Protein AF-A0A8J4K733-F1 (afdb_monomer_lite)

Secondary structure (DSSP, 8-state):
-EEEEE--GGGGGGSEEEEEEEEESSGGG--EEEEEEE--TT-SEEEEEES--S--SEEEEEEEEEGGG-SS----EEEEE---GGGHHHHHHHHHHHHHHHHHHHHHHHHHHHHH-GGGHHHHHHHHHHHHHHHHHHHHHH-SSHHHHHHHHHHHIIIIIHHHHHHHHS--TTS--HHHHHHHHHHHHT-TTS---HHHHHHHHHHHHHHHHHHH----PPP-GGGGS------------------S-HHHHHHHHHHHHHHHHHHHHHHHHHHHHTT-TTHHHHHHHHHHHHHHHHHHHH-S-HHHHHHHHHHHHHHHHH----S-----

InterPro domains:
  IPR004939 APC10/DOC domain [PS51284] (1-107)
  IPR004939 APC10/DOC domain [SM01337] (1-114)
  IPR008979 Galactose-binding-like domain superfamily [SSF49785] (4-84)
  IPR045093 Cullin [PTHR22771] (1-332)

Structure (mmCIF, N/CA/C/O backbone):
data_AF-A0A8J4K733-F1
#
_entry.id   AF-A0A8J4K733-F1
#
loop_
_atom_site.group_PDB
_atom_site.id
_atom_site.type_symbol
_atom_site.label_atom_id
_atom_site.label_alt_id
_atom_site.label_comp_id
_atom_site.label_asym_id
_atom_site.label_entity_id
_atom_site.label_seq_id
_atom_site.pdbx_PDB_ins_code
_atom_site.Cartn_x
_atom_site.Cartn_y
_atom_site.Cartn_z
_atom_site.occupancy
_atom_site.B_iso_or_equiv
_atom_site.auth_seq_id
_atom_site.auth_comp_id
_atom_site.auth_asym_id
_atom_site.auth_atom_id
_atom_site.pdbx_PDB_model_num
ATOM 1 N N . ARG A 1 1 ? 16.934 7.733 -23.534 1.00 77.31 1 ARG A N 1
ATOM 2 C CA . ARG A 1 1 ? 17.467 6.481 -22.922 1.00 77.31 1 ARG A CA 1
ATOM 3 C C . ARG A 1 1 ? 17.477 5.424 -24.002 1.00 77.31 1 ARG A C 1
ATOM 5 O O . ARG A 1 1 ? 16.548 5.417 -24.803 1.00 77.31 1 ARG A O 1
ATOM 12 N N . GLU A 1 2 ? 18.501 4.587 -24.030 1.00 90.38 2 GLU A N 1
ATOM 13 C CA . GLU A 1 2 ? 18.828 3.787 -25.210 1.00 90.38 2 GLU A CA 1
ATOM 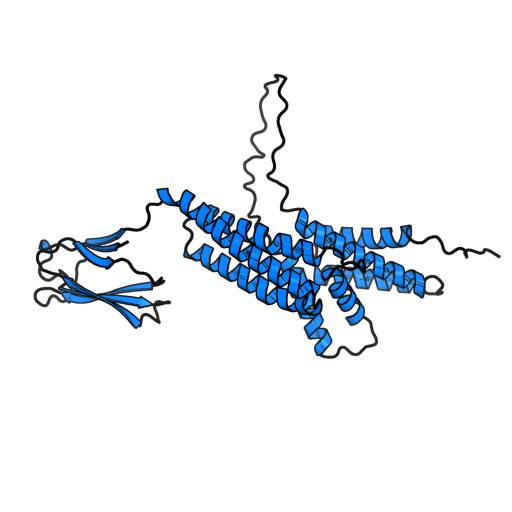14 C C . GLU A 1 2 ? 19.202 2.356 -24.817 1.00 90.38 2 GLU A C 1
ATOM 16 O O . GLU A 1 2 ? 19.866 2.141 -23.803 1.00 90.3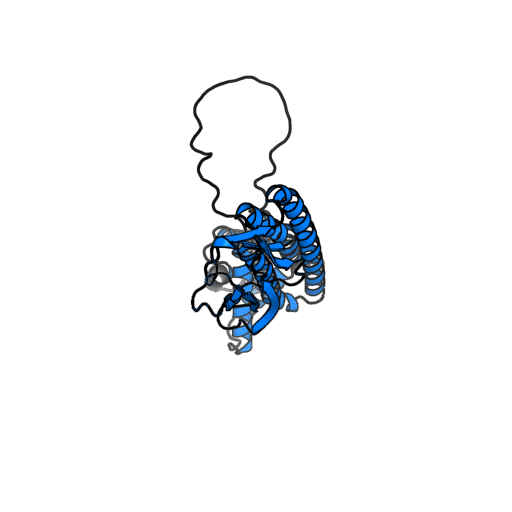8 2 GLU A O 1
ATOM 21 N N . MET A 1 3 ? 18.788 1.389 -25.627 1.00 93.75 3 MET A N 1
ATOM 22 C CA . MET A 1 3 ? 19.310 0.028 -25.629 1.00 93.75 3 MET A CA 1
ATOM 23 C C . MET A 1 3 ? 19.971 -0.212 -26.980 1.00 93.75 3 MET A C 1
ATOM 25 O O . MET A 1 3 ? 19.336 -0.005 -28.014 1.00 93.75 3 MET A O 1
ATOM 29 N N . SER A 1 4 ? 21.216 -0.673 -26.976 1.00 96.06 4 SER A N 1
ATOM 30 C CA . SER A 1 4 ? 21.989 -0.915 -28.192 1.00 96.06 4 SER A CA 1
ATOM 31 C C . SER A 1 4 ? 22.642 -2.294 -28.184 1.00 96.06 4 SER A C 1
ATOM 33 O O . SER A 1 4 ? 22.858 -2.897 -27.133 1.00 96.06 4 SER A O 1
ATOM 35 N N . MET A 1 5 ? 22.908 -2.807 -29.379 1.00 96.38 5 MET A N 1
ATOM 36 C CA . MET A 1 5 ? 23.542 -4.090 -29.640 1.00 96.38 5 MET A CA 1
ATOM 37 C C . MET A 1 5 ? 24.891 -3.849 -30.307 1.00 96.38 5 MET A C 1
ATOM 39 O O . MET A 1 5 ? 24.970 -3.145 -31.315 1.00 96.38 5 MET A O 1
ATOM 43 N N . LEU A 1 6 ? 25.937 -4.454 -29.757 1.00 96.75 6 LEU A N 1
ATOM 44 C CA . LEU A 1 6 ? 27.278 -4.414 -30.320 1.00 96.75 6 LEU A CA 1
ATOM 45 C C . LEU A 1 6 ? 27.454 -5.567 -31.303 1.00 96.75 6 LEU A C 1
ATOM 47 O O . LEU A 1 6 ? 27.172 -6.732 -30.994 1.00 96.75 6 LEU A O 1
ATOM 51 N N . VAL A 1 7 ? 27.932 -5.225 -32.488 1.00 95.81 7 VAL A N 1
ATOM 52 C CA . VAL A 1 7 ? 28.194 -6.135 -33.604 1.00 95.81 7 VAL A CA 1
ATOM 53 C C . VAL A 1 7 ? 29.564 -5.803 -34.179 1.00 95.81 7 VAL A C 1
ATOM 55 O O . VAL A 1 7 ? 30.125 -4.754 -33.876 1.00 95.81 7 VAL A O 1
ATOM 58 N N . ALA A 1 8 ? 30.143 -6.699 -34.966 1.00 94.75 8 ALA A N 1
ATOM 59 C CA . ALA A 1 8 ? 31.439 -6.443 -35.571 1.00 94.75 8 ALA A CA 1
ATOM 60 C C . ALA A 1 8 ? 31.452 -6.947 -37.011 1.00 94.75 8 ALA A C 1
ATOM 62 O O . ALA A 1 8 ? 31.013 -8.061 -37.289 1.00 94.75 8 ALA A O 1
ATOM 63 N N . SER A 1 9 ? 31.984 -6.135 -37.921 1.00 91.69 9 SER A N 1
ATOM 64 C CA . SER A 1 9 ? 32.097 -6.481 -39.341 1.00 91.69 9 SER A CA 1
ATOM 65 C C . SER A 1 9 ? 32.980 -7.714 -39.582 1.00 91.69 9 SER A C 1
ATOM 67 O O . SER A 1 9 ? 32.737 -8.481 -40.512 1.00 91.69 9 SER A O 1
ATOM 69 N N . GLU A 1 10 ? 33.954 -7.960 -38.699 1.00 93.94 10 GLU A N 1
ATOM 70 C CA . GLU A 1 10 ? 34.800 -9.164 -38.688 1.00 93.94 10 GLU A CA 1
ATOM 71 C C . GLU A 1 10 ? 34.010 -10.470 -38.503 1.00 93.94 10 GLU A C 1
ATOM 73 O O . GLU A 1 10 ? 34.496 -11.535 -38.881 1.00 93.94 10 GLU A O 1
ATOM 78 N N . ASP A 1 11 ? 32.778 -10.410 -37.986 1.00 91.56 11 ASP A N 1
ATOM 79 C CA . ASP A 1 11 ? 31.928 -11.594 -37.837 1.00 91.56 11 ASP A CA 1
ATOM 80 C C . ASP A 1 11 ? 31.306 -12.060 -39.164 1.00 91.56 11 ASP A C 1
ATOM 82 O O . ASP A 1 11 ? 30.781 -13.171 -39.228 1.00 91.56 11 ASP A O 1
ATOM 86 N N . SER A 1 12 ? 31.423 -11.290 -40.253 1.00 90.69 12 SER A N 1
ATOM 87 C CA . SER A 1 12 ? 31.007 -11.675 -41.613 1.00 90.69 12 SER A CA 1
ATOM 88 C C . SER A 1 12 ? 29.586 -12.273 -41.673 1.00 90.69 12 SER A C 1
ATOM 90 O O . SER A 1 12 ? 28.622 -11.579 -41.355 1.00 90.69 12 SER A O 1
ATOM 92 N N . SER A 1 13 ? 29.423 -13.546 -42.051 1.00 92.81 13 SER A N 1
ATOM 93 C CA . SER A 1 13 ? 28.126 -14.234 -42.134 1.00 92.81 13 SER A CA 1
ATOM 94 C C . SER A 1 13 ? 27.451 -14.463 -40.774 1.00 92.81 13 SER A C 1
ATOM 96 O O . SER A 1 13 ? 26.233 -14.624 -40.726 1.00 92.81 13 SER A O 1
ATOM 98 N N . TYR A 1 14 ? 28.200 -14.413 -39.667 1.00 93.38 14 TYR A N 1
ATOM 99 C CA . TYR A 1 14 ? 27.659 -14.484 -38.305 1.00 93.38 14 TYR A CA 1
ATOM 100 C C . TYR A 1 14 ? 27.080 -13.143 -37.831 1.00 93.38 14 TYR A C 1
ATOM 102 O O . TYR A 1 14 ? 26.481 -13.070 -36.758 1.00 93.38 14 TYR A O 1
ATOM 110 N N . MET A 1 15 ? 27.243 -12.062 -38.593 1.00 95.00 15 MET A N 1
ATOM 111 C CA . MET A 1 15 ? 26.700 -10.760 -38.223 1.00 95.00 15 MET A CA 1
ATOM 112 C C . MET A 1 15 ? 25.181 -10.726 -38.467 1.00 95.00 15 MET A C 1
ATOM 114 O O . MET A 1 15 ? 24.717 -11.159 -39.528 1.00 95.00 15 MET A O 1
ATOM 118 N N . PRO A 1 16 ? 24.363 -10.203 -37.535 1.00 95.94 16 PRO A N 1
ATOM 119 C CA . PRO A 1 16 ? 22.941 -10.015 -37.796 1.00 95.94 16 PRO A CA 1
ATOM 120 C C . PRO A 1 16 ? 22.743 -8.995 -38.927 1.00 95.94 16 PRO A C 1
ATOM 122 O O . PRO A 1 16 ? 23.495 -8.036 -39.048 1.00 95.94 16 PRO A O 1
ATOM 125 N N . ALA A 1 17 ? 21.711 -9.193 -39.744 1.00 95.31 17 ALA A N 1
ATOM 126 C CA . ALA A 1 17 ? 21.306 -8.281 -40.820 1.00 95.31 17 ALA A CA 1
ATOM 127 C C . ALA A 1 17 ? 19.930 -7.657 -40.557 1.00 95.31 17 ALA A C 1
ATOM 129 O O . ALA A 1 17 ? 19.667 -6.514 -40.926 1.00 95.31 17 ALA A O 1
ATOM 130 N N . ARG A 1 18 ? 19.028 -8.405 -39.909 1.00 95.56 18 ARG A N 1
ATOM 131 C CA . ARG A 1 18 ? 17.708 -7.905 -39.513 1.00 95.56 18 ARG A CA 1
ATOM 132 C C . ARG A 1 18 ? 17.345 -8.397 -38.126 1.00 95.56 18 ARG A C 1
ATOM 134 O O . ARG A 1 18 ? 17.324 -9.604 -37.878 1.00 95.56 18 ARG A O 1
ATOM 141 N N . VAL A 1 19 ? 17.003 -7.463 -37.251 1.00 96.62 19 VAL A N 1
ATOM 142 C CA . VAL A 1 19 ? 16.640 -7.717 -35.858 1.00 96.62 19 VAL A CA 1
ATOM 143 C C . VAL A 1 19 ? 15.271 -7.117 -35.587 1.00 96.62 19 VAL A C 1
ATOM 145 O O . VAL A 1 19 ? 14.974 -6.012 -36.021 1.00 96.62 19 VAL A O 1
ATOM 148 N N . VAL A 1 20 ? 14.420 -7.849 -34.881 1.00 96.31 20 VAL A N 1
ATOM 149 C CA . VAL A 1 20 ? 13.115 -7.365 -34.428 1.00 96.31 20 VAL A CA 1
ATOM 150 C C . VAL A 1 20 ? 13.084 -7.431 -32.913 1.00 96.31 20 VAL A C 1
ATOM 152 O O . VAL A 1 20 ? 13.401 -8.467 -32.327 1.00 96.31 20 VAL A O 1
ATOM 155 N N . VAL A 1 21 ? 12.701 -6.332 -32.282 1.00 96.12 21 VAL A N 1
ATOM 156 C CA . VAL A 1 21 ? 12.595 -6.200 -30.833 1.00 96.12 21 VAL A CA 1
ATOM 157 C C . VAL A 1 21 ? 11.123 -6.243 -30.454 1.00 96.12 21 VAL A C 1
ATOM 159 O O . VAL A 1 21 ? 10.318 -5.470 -30.971 1.00 96.12 21 VAL A O 1
ATOM 162 N N . LEU A 1 22 ? 10.767 -7.152 -29.553 1.00 94.75 22 LEU A N 1
ATOM 163 C CA . LEU A 1 22 ? 9.404 -7.337 -29.068 1.00 94.75 22 LEU A CA 1
ATOM 164 C C . LEU A 1 22 ? 9.313 -7.052 -27.566 1.00 94.75 22 LEU A C 1
ATOM 166 O O . LEU A 1 22 ? 10.272 -7.277 -26.830 1.00 94.75 22 LEU A O 1
ATOM 170 N N . GLY A 1 23 ? 8.141 -6.616 -27.112 1.00 93.50 23 GLY A N 1
ATOM 171 C CA . GLY A 1 23 ? 7.808 -6.352 -25.716 1.00 93.50 23 GLY A CA 1
ATOM 172 C C . GLY A 1 23 ? 6.602 -7.165 -25.249 1.00 93.50 23 GLY A C 1
ATOM 173 O O . GLY A 1 23 ? 5.650 -7.406 -26.004 1.00 93.50 23 GLY A O 1
ATOM 174 N N . GLY A 1 24 ? 6.632 -7.579 -23.985 1.00 91.25 24 GLY A N 1
ATOM 175 C CA . GLY A 1 24 ? 5.518 -8.254 -23.325 1.00 91.25 24 GLY A CA 1
ATOM 176 C C . GLY A 1 24 ? 5.601 -8.181 -21.804 1.00 91.25 24 GLY A C 1
ATOM 177 O O . GLY A 1 24 ? 6.632 -7.824 -21.238 1.00 91.25 24 GLY A O 1
ATOM 178 N N . ASP A 1 25 ? 4.496 -8.538 -21.150 1.00 84.81 25 ASP A N 1
ATOM 179 C CA . ASP A 1 25 ? 4.400 -8.549 -19.685 1.00 84.81 25 ASP A CA 1
ATOM 180 C C . ASP A 1 25 ? 4.981 -9.831 -19.061 1.00 84.81 25 ASP A C 1
ATOM 182 O O . ASP A 1 25 ? 5.333 -9.856 -17.886 1.00 84.81 25 ASP A O 1
ATOM 186 N N . SER A 1 26 ? 5.093 -10.903 -19.852 1.00 84.44 26 SER A N 1
ATOM 187 C CA . SER A 1 26 ? 5.664 -12.194 -19.461 1.00 84.44 26 SER A CA 1
ATOM 188 C C . SER A 1 26 ? 6.322 -12.872 -20.670 1.00 84.44 26 SER A C 1
ATOM 190 O O . SER A 1 26 ? 5.948 -12.557 -21.804 1.00 84.44 26 SER A O 1
ATOM 192 N N . PRO A 1 27 ? 7.229 -13.851 -20.476 1.00 81.88 27 PRO A N 1
ATOM 193 C CA . PRO A 1 27 ? 7.853 -14.577 -21.585 1.00 81.88 27 PRO A CA 1
ATOM 194 C C . PRO A 1 27 ? 6.846 -15.269 -22.519 1.00 81.88 27 PRO A C 1
ATOM 196 O O . PRO A 1 27 ? 7.074 -15.361 -23.722 1.00 81.88 27 PRO A O 1
ATOM 199 N N . ALA A 1 28 ? 5.702 -15.708 -21.982 1.00 84.06 28 ALA A N 1
ATOM 200 C CA . ALA A 1 28 ? 4.638 -16.364 -22.743 1.00 84.06 28 ALA A CA 1
ATOM 201 C C . ALA A 1 28 ? 3.758 -15.388 -23.554 1.00 84.06 28 ALA A C 1
ATOM 203 O O . ALA A 1 28 ? 3.072 -15.804 -24.489 1.00 84.06 28 ALA A O 1
ATOM 204 N N . THR A 1 29 ? 3.756 -14.093 -23.216 1.00 83.00 29 THR A N 1
ATOM 205 C CA . THR A 1 29 ? 2.843 -13.083 -23.790 1.00 83.00 29 THR A CA 1
ATOM 206 C C . THR A 1 29 ? 3.544 -12.028 -24.648 1.00 83.00 29 THR A C 1
ATOM 208 O O . THR A 1 29 ? 2.964 -10.985 -24.948 1.00 83.00 29 THR A O 1
ATOM 211 N N . ILE A 1 30 ? 4.772 -12.293 -25.099 1.00 86.06 30 ILE A N 1
ATOM 212 C CA . ILE A 1 30 ? 5.530 -11.369 -25.951 1.00 86.06 30 ILE A CA 1
ATOM 213 C C . ILE A 1 30 ? 4.931 -11.342 -27.360 1.00 86.06 30 ILE A C 1
ATOM 215 O O . ILE A 1 30 ? 5.193 -12.219 -28.187 1.00 86.06 30 ILE A O 1
ATOM 219 N N . ARG A 1 31 ? 4.106 -10.327 -27.631 1.00 84.31 31 ARG A N 1
ATOM 220 C CA . ARG A 1 31 ? 3.421 -10.151 -28.922 1.00 84.31 31 ARG A CA 1
ATOM 221 C C . ARG A 1 31 ? 3.580 -8.763 -29.530 1.00 84.31 31 ARG A C 1
ATOM 223 O O . ARG A 1 31 ? 3.322 -8.613 -30.718 1.00 84.31 31 ARG A O 1
ATOM 230 N N . THR A 1 32 ? 3.991 -7.763 -28.753 1.00 91.25 32 THR A N 1
ATOM 231 C CA . THR A 1 32 ? 4.044 -6.382 -29.246 1.00 91.25 32 THR A CA 1
ATOM 232 C C . THR A 1 32 ? 5.381 -6.132 -29.921 1.00 91.25 32 THR A C 1
ATOM 234 O O . THR A 1 32 ? 6.413 -6.237 -29.266 1.00 91.25 32 THR A O 1
ATOM 237 N N . GLU A 1 33 ? 5.384 -5.796 -31.207 1.00 93.50 33 GLU A N 1
ATOM 238 C CA . GLU A 1 33 ? 6.597 -5.349 -31.892 1.00 93.50 33 GLU A CA 1
ATOM 239 C C . GLU A 1 33 ? 6.926 -3.912 -31.494 1.00 93.50 33 GLU A C 1
ATOM 241 O O . GLU A 1 33 ? 6.093 -3.019 -31.626 1.00 93.50 33 GLU A O 1
ATOM 246 N N . LEU A 1 34 ? 8.120 -3.714 -30.935 1.00 93.31 34 LEU A N 1
ATOM 247 C CA . LEU A 1 34 ? 8.596 -2.417 -30.457 1.00 93.31 34 LEU A CA 1
ATOM 248 C C . LEU A 1 34 ? 9.426 -1.712 -31.519 1.00 93.31 34 LEU A C 1
ATOM 250 O O . LEU A 1 34 ? 9.311 -0.501 -31.675 1.00 93.31 34 LEU A O 1
ATOM 254 N N . ASN A 1 35 ? 10.281 -2.465 -32.213 1.00 94.75 35 ASN A N 1
ATOM 255 C CA . ASN A 1 35 ? 11.128 -1.930 -33.268 1.00 94.75 35 ASN A CA 1
ATOM 256 C C . ASN A 1 35 ? 11.603 -3.036 -34.220 1.00 94.75 35 ASN A C 1
ATOM 258 O O . ASN A 1 35 ? 11.777 -4.186 -33.809 1.00 94.75 35 ASN A O 1
ATOM 262 N N . ALA A 1 36 ? 11.890 -2.673 -35.467 1.00 95.19 36 ALA A N 1
ATOM 263 C CA . ALA A 1 36 ? 12.535 -3.532 -36.452 1.00 95.19 36 ALA A CA 1
ATOM 264 C C . ALA A 1 36 ? 13.746 -2.807 -37.040 1.00 95.19 36 ALA A C 1
ATOM 266 O O . ALA A 1 36 ? 13.617 -1.781 -37.701 1.00 95.19 36 ALA A O 1
ATOM 267 N N . VAL A 1 37 ? 14.929 -3.365 -36.806 1.00 95.69 37 VAL A N 1
ATOM 268 C CA . VAL A 1 37 ? 16.211 -2.734 -37.105 1.00 95.69 37 VAL A CA 1
ATOM 269 C C . VAL A 1 37 ? 16.932 -3.500 -38.205 1.00 95.69 37 VAL A C 1
ATOM 271 O O . VAL A 1 37 ? 17.020 -4.733 -38.183 1.00 95.69 37 VAL A O 1
ATOM 274 N N . THR A 1 38 ? 17.449 -2.753 -39.175 1.00 95.88 38 THR A N 1
ATOM 275 C CA . THR A 1 38 ? 18.335 -3.275 -40.219 1.00 95.88 38 THR A CA 1
ATOM 276 C C . THR A 1 38 ? 19.767 -2.965 -39.820 1.00 95.88 38 THR A C 1
ATOM 278 O O . THR A 1 38 ? 20.068 -1.826 -39.484 1.00 95.88 38 THR A O 1
ATOM 281 N N . VAL A 1 39 ? 20.618 -3.986 -39.836 1.00 94.88 39 VAL A N 1
ATOM 282 C CA . VAL A 1 39 ? 22.027 -3.895 -39.448 1.00 94.88 39 VAL A CA 1
ATOM 283 C C . VAL A 1 39 ? 22.870 -3.916 -40.714 1.00 94.88 39 VAL A C 1
ATOM 285 O O . VAL A 1 39 ? 22.748 -4.840 -41.527 1.00 94.88 39 VAL A O 1
ATOM 288 N N . LEU A 1 40 ? 23.708 -2.904 -40.898 1.00 94.38 40 LEU A N 1
ATOM 289 C CA . LEU A 1 40 ? 24.619 -2.815 -42.031 1.00 94.38 40 LEU A CA 1
ATOM 290 C C . LEU A 1 40 ? 25.915 -3.591 -41.742 1.00 94.38 40 LEU A C 1
ATOM 292 O O . LEU A 1 40 ? 26.338 -3.667 -40.591 1.00 94.38 40 LEU A O 1
ATOM 296 N N . PRO A 1 41 ? 26.598 -4.132 -42.771 1.00 91.44 41 PRO A N 1
ATOM 297 C CA . PRO A 1 41 ? 27.851 -4.874 -42.586 1.00 91.44 41 PRO A CA 1
ATOM 298 C C . PRO A 1 41 ? 28.995 -4.053 -41.973 1.00 91.44 41 PRO A C 1
ATOM 300 O O . PRO A 1 41 ? 29.953 -4.621 -41.463 1.00 91.44 41 PRO A O 1
ATOM 303 N N . SER A 1 42 ? 28.919 -2.722 -42.058 1.00 92.88 42 SER A N 1
ATOM 304 C CA . SER A 1 42 ? 29.895 -1.787 -41.490 1.00 92.88 42 SER A CA 1
ATOM 305 C C . SER A 1 42 ? 29.570 -1.354 -40.059 1.00 92.88 42 SER A C 1
ATOM 307 O O . SER A 1 42 ? 30.368 -0.637 -39.458 1.00 92.88 42 SER A O 1
ATOM 309 N N . ASP A 1 43 ? 28.408 -1.735 -39.524 1.00 93.88 43 ASP A N 1
ATOM 310 C CA . ASP A 1 43 ? 27.985 -1.292 -38.199 1.00 93.88 43 ASP A CA 1
ATOM 311 C C . ASP A 1 43 ? 28.830 -1.951 -37.107 1.00 93.88 43 ASP A C 1
ATOM 313 O O . ASP A 1 43 ? 29.174 -3.131 -37.172 1.00 93.88 43 ASP A O 1
ATOM 317 N N . SER A 1 44 ? 29.128 -1.181 -36.064 1.00 93.81 44 SER A N 1
ATOM 318 C CA . SER A 1 44 ? 29.769 -1.669 -34.837 1.00 93.81 44 SER A CA 1
ATOM 319 C C . SER A 1 44 ? 28.846 -1.585 -33.617 1.00 93.81 44 SER A C 1
ATOM 321 O O . SER A 1 44 ? 28.959 -2.357 -32.663 1.00 93.81 44 SER A O 1
ATOM 323 N N . ARG A 1 45 ? 27.878 -0.665 -33.653 1.00 95.31 45 ARG A N 1
ATOM 324 C CA . ARG A 1 45 ? 26.891 -0.433 -32.599 1.00 95.31 45 ARG A CA 1
ATOM 325 C C . ARG A 1 45 ? 25.559 -0.057 -33.227 1.00 95.31 45 ARG A C 1
ATOM 327 O O . ARG A 1 45 ? 25.480 0.904 -33.984 1.00 95.31 45 ARG A O 1
ATOM 334 N N . VAL A 1 46 ? 24.513 -0.796 -32.877 1.00 95.56 46 VAL A N 1
ATOM 335 C CA . VAL A 1 46 ? 23.174 -0.640 -33.451 1.00 95.56 46 VAL A CA 1
ATOM 336 C C . VAL A 1 46 ? 22.175 -0.321 -32.352 1.00 95.56 46 VAL A C 1
ATOM 338 O O . VAL A 1 46 ? 22.060 -1.060 -31.376 1.00 95.56 46 VAL A O 1
ATOM 341 N N . ILE A 1 47 ? 21.412 0.753 -32.525 1.00 95.62 47 ILE A N 1
ATOM 342 C CA . ILE A 1 47 ? 20.365 1.144 -31.580 1.00 95.62 47 ILE A CA 1
ATOM 343 C C . ILE A 1 47 ? 19.148 0.234 -31.765 1.00 95.62 47 ILE A C 1
ATOM 345 O O . ILE A 1 47 ? 18.560 0.177 -32.843 1.00 95.62 47 ILE A O 1
ATOM 349 N N . LEU A 1 48 ? 18.766 -0.483 -30.710 1.00 95.75 48 LEU A N 1
ATOM 350 C CA . LEU A 1 48 ? 17.609 -1.378 -30.708 1.00 95.75 48 LEU A CA 1
ATOM 351 C C . LEU A 1 48 ? 16.336 -0.669 -30.254 1.00 95.75 48 LEU A C 1
ATOM 353 O O . LEU A 1 48 ? 15.287 -0.827 -30.875 1.00 95.75 48 LEU A O 1
ATOM 357 N N . LEU A 1 49 ? 16.418 0.100 -29.170 1.00 94.56 49 LEU A N 1
ATOM 358 C CA . LEU A 1 49 ? 15.302 0.863 -28.618 1.00 94.56 49 LEU A CA 1
ATOM 359 C C . LEU A 1 49 ? 15.804 2.227 -28.167 1.00 94.56 49 LEU A C 1
ATOM 361 O O . LEU A 1 49 ? 16.839 2.322 -27.508 1.00 94.56 49 LEU A O 1
ATOM 365 N N . GLU A 1 50 ? 15.028 3.265 -28.444 1.00 92.19 50 GLU A N 1
ATOM 366 C CA . GLU A 1 50 ? 15.343 4.625 -28.031 1.00 92.19 50 GLU A CA 1
ATOM 367 C C . GLU A 1 50 ? 14.086 5.324 -27.507 1.00 92.19 50 GLU A C 1
ATOM 369 O O . GLU A 1 50 ? 13.002 5.180 -28.064 1.00 92.19 50 GLU A O 1
ATOM 374 N N . ASN A 1 51 ? 14.230 6.072 -26.411 1.00 86.00 51 ASN A N 1
ATOM 375 C CA . ASN A 1 51 ? 13.204 6.967 -25.856 1.00 86.00 51 ASN A CA 1
ATOM 376 C C . ASN A 1 51 ? 11.828 6.311 -25.643 1.00 86.00 51 ASN A C 1
ATOM 378 O O . ASN A 1 51 ? 10.781 6.931 -25.814 1.00 86.00 51 ASN A O 1
ATOM 382 N N . MET A 1 52 ? 11.846 5.054 -25.195 1.00 85.69 52 MET A N 1
ATOM 383 C CA . MET A 1 52 ? 10.641 4.299 -24.861 1.00 85.69 52 MET A CA 1
ATOM 384 C C . MET A 1 52 ? 9.837 4.996 -23.755 1.00 85.69 52 MET A C 1
ATOM 386 O O . MET A 1 52 ? 10.356 5.278 -22.674 1.00 85.69 52 MET A O 1
ATOM 390 N N . THR A 1 53 ? 8.551 5.232 -24.018 1.00 82.12 53 THR A N 1
ATOM 391 C CA . THR A 1 53 ? 7.609 5.885 -23.089 1.00 82.12 53 THR A CA 1
ATOM 392 C C . THR A 1 53 ? 6.788 4.894 -22.267 1.00 82.12 53 THR A C 1
ATOM 394 O O . THR A 1 53 ? 6.246 5.246 -21.220 1.00 82.12 53 THR A O 1
ATOM 397 N N . ARG A 1 54 ? 6.704 3.640 -22.724 1.00 84.75 54 ARG A N 1
ATOM 398 C CA . ARG A 1 54 ? 6.006 2.545 -22.048 1.00 84.75 54 ARG A CA 1
ATOM 399 C C . ARG A 1 54 ? 7.007 1.583 -21.415 1.00 84.75 54 ARG A C 1
ATOM 401 O O . ARG A 1 54 ? 8.010 1.230 -22.030 1.00 84.75 54 ARG A O 1
ATOM 408 N N . PHE A 1 55 ? 6.692 1.131 -20.203 1.00 81.56 55 PHE A N 1
ATOM 409 C CA . PHE A 1 55 ? 7.427 0.063 -19.535 1.00 81.56 55 PHE A CA 1
ATOM 410 C C . PHE A 1 55 ? 7.085 -1.308 -20.132 1.00 81.56 55 PHE A C 1
ATOM 412 O O . PHE A 1 55 ? 5.911 -1.627 -20.327 1.00 81.56 55 PHE A O 1
ATOM 419 N N . TRP A 1 56 ? 8.123 -2.111 -20.372 1.00 87.38 56 TRP A N 1
ATOM 420 C CA . TRP A 1 56 ? 8.034 -3.480 -20.871 1.00 87.38 56 TRP A CA 1
ATOM 421 C C . TRP A 1 56 ? 8.837 -4.402 -19.947 1.00 87.38 56 TRP A C 1
ATOM 423 O O . TRP A 1 56 ? 10.066 -4.329 -19.972 1.00 87.38 56 TRP A O 1
ATOM 433 N N . PRO A 1 57 ? 8.175 -5.246 -19.130 1.00 82.69 57 PRO A N 1
ATOM 434 C CA . PRO A 1 57 ? 8.858 -6.150 -18.201 1.00 82.69 57 PRO A CA 1
ATOM 435 C C . PRO A 1 57 ? 9.799 -7.136 -18.893 1.00 82.69 57 PRO A C 1
ATOM 437 O O . PRO A 1 57 ? 10.856 -7.462 -18.362 1.00 82.69 57 PRO A O 1
ATOM 440 N N . VAL A 1 58 ? 9.414 -7.614 -20.079 1.00 88.94 58 VAL A N 1
ATOM 441 C CA . VAL A 1 58 ? 10.213 -8.544 -20.875 1.00 88.94 58 VAL A CA 1
ATOM 442 C C . VAL A 1 58 ? 10.424 -7.963 -22.267 1.00 88.94 58 VAL A C 1
ATOM 444 O O . VAL A 1 58 ? 9.463 -7.658 -22.978 1.00 88.94 58 VAL A O 1
ATOM 447 N N . ILE A 1 59 ? 11.693 -7.839 -22.657 1.00 92.56 59 ILE A N 1
ATOM 448 C CA . ILE A 1 59 ? 12.119 -7.427 -23.996 1.00 92.56 59 ILE A CA 1
ATOM 449 C C . ILE A 1 59 ? 12.778 -8.630 -24.667 1.00 92.56 59 ILE A C 1
ATOM 451 O O . ILE A 1 59 ? 13.728 -9.202 -24.136 1.00 92.56 59 ILE A O 1
ATOM 455 N N . GLN A 1 60 ? 12.281 -9.014 -25.840 1.00 94.00 60 GLN A N 1
ATOM 456 C CA . GLN A 1 60 ? 12.847 -10.100 -26.634 1.00 94.00 60 GLN A CA 1
ATOM 457 C C . GLN A 1 60 ? 13.478 -9.552 -27.907 1.00 94.00 60 GLN A C 1
ATOM 459 O O . GLN A 1 60 ? 12.795 -8.984 -28.758 1.00 94.00 60 GLN A O 1
ATOM 464 N N . ILE A 1 61 ? 14.773 -9.800 -28.070 1.00 95.00 61 ILE A N 1
ATOM 465 C CA . ILE A 1 61 ? 15.507 -9.509 -29.300 1.00 95.00 61 ILE A CA 1
ATOM 466 C C . ILE A 1 61 ? 15.454 -10.756 -30.181 1.00 95.00 61 ILE A C 1
ATOM 468 O O . ILE A 1 61 ? 15.912 -11.826 -29.785 1.00 95.00 61 ILE A O 1
ATOM 472 N N . ARG A 1 62 ? 14.871 -10.638 -31.374 1.00 94.44 62 ARG A N 1
ATOM 473 C CA . ARG A 1 62 ? 14.796 -11.719 -32.361 1.00 94.44 62 ARG A CA 1
ATOM 474 C C . ARG A 1 62 ? 15.637 -11.365 -33.573 1.00 94.44 62 ARG A C 1
ATOM 476 O O . ARG A 1 62 ? 15.249 -10.510 -34.368 1.00 94.44 62 ARG A O 1
ATOM 483 N N . VAL A 1 63 ? 16.745 -12.069 -33.760 1.00 94.75 63 VAL A N 1
ATOM 484 C CA . VAL A 1 63 ? 17.491 -12.014 -35.018 1.00 94.75 63 VAL A CA 1
ATOM 485 C C . VAL A 1 63 ? 16.696 -12.789 -36.065 1.00 94.75 63 VAL A C 1
ATOM 487 O O . VAL A 1 63 ? 16.368 -13.958 -35.877 1.00 94.75 63 VAL A O 1
ATOM 490 N N . LYS A 1 64 ? 16.292 -12.107 -37.135 1.00 95.00 64 LYS A N 1
ATOM 491 C CA . LYS A 1 64 ? 15.466 -12.675 -38.211 1.00 95.00 64 LYS A CA 1
ATOM 492 C C . LYS A 1 64 ? 16.285 -13.118 -39.411 1.00 95.00 64 LYS A C 1
ATOM 494 O O . LYS A 1 64 ? 15.817 -13.951 -40.179 1.00 95.00 64 LYS A O 1
ATOM 499 N N . ARG A 1 65 ? 17.454 -12.514 -39.609 1.00 94.56 65 ARG A N 1
ATOM 500 C CA . ARG A 1 65 ? 18.344 -12.787 -40.735 1.00 94.56 65 ARG A CA 1
ATOM 501 C C . ARG A 1 65 ? 19.768 -12.392 -40.362 1.00 94.56 65 ARG A C 1
ATOM 503 O O . ARG A 1 65 ? 19.938 -11.340 -39.743 1.00 94.56 65 ARG A O 1
ATOM 510 N N . CYS A 1 66 ? 20.745 -13.177 -40.798 1.00 94.81 66 CYS A N 1
ATOM 511 C CA . CYS A 1 66 ? 22.169 -12.844 -40.748 1.00 94.81 66 CYS A CA 1
ATOM 512 C C . CYS A 1 66 ? 22.678 -12.376 -42.114 1.00 94.81 66 CYS A C 1
ATOM 514 O O . CYS A 1 66 ? 22.025 -12.579 -43.146 1.00 94.81 66 CYS A O 1
ATOM 516 N N . GLN A 1 67 ? 23.843 -11.741 -42.129 1.00 92.50 67 GLN A N 1
ATOM 517 C CA . GLN A 1 67 ? 24.511 -11.347 -43.361 1.00 92.50 67 GLN A CA 1
ATOM 518 C C . GLN A 1 67 ? 24.852 -12.578 -44.206 1.00 92.50 67 GLN A C 1
ATOM 520 O O . GLN A 1 67 ? 25.070 -13.670 -43.685 1.00 92.50 67 GLN A O 1
ATOM 525 N N . GLN A 1 68 ? 24.865 -12.402 -45.530 1.00 90.31 68 GLN A N 1
ATOM 526 C CA . GLN A 1 68 ? 25.265 -13.439 -46.496 1.00 90.31 68 GLN A CA 1
ATOM 527 C C . GLN A 1 68 ? 24.513 -14.783 -46.352 1.00 90.31 68 GLN A C 1
ATOM 529 O O . GLN A 1 68 ? 24.999 -15.816 -46.799 1.00 90.31 68 GLN A O 1
ATOM 534 N N . GLY A 1 69 ? 23.320 -14.784 -45.743 1.00 86.75 69 GLY A N 1
ATOM 535 C CA . GLY A 1 69 ? 22.541 -16.006 -45.524 1.00 86.75 69 GLY A CA 1
ATOM 536 C C . GLY A 1 69 ? 23.084 -16.915 -44.418 1.00 86.75 69 GLY A C 1
ATOM 537 O O . GLY A 1 69 ? 22.754 -18.098 -44.409 1.00 86.75 69 GLY A O 1
ATOM 538 N N . GLY A 1 70 ? 23.897 -16.384 -43.497 1.00 90.56 70 GLY A N 1
ATOM 539 C CA . GLY A 1 70 ? 24.389 -17.133 -42.344 1.00 90.56 70 GLY A CA 1
ATOM 540 C C . GLY A 1 70 ? 23.259 -17.740 -41.507 1.00 90.56 70 GLY A C 1
ATOM 541 O O . GLY A 1 70 ? 22.183 -17.154 -41.358 1.00 90.56 70 GLY A O 1
ATOM 542 N N . ILE A 1 71 ? 23.515 -18.932 -40.972 1.00 89.31 71 ILE A N 1
ATOM 543 C CA . ILE A 1 71 ? 22.564 -19.696 -40.149 1.00 89.31 71 ILE A CA 1
ATOM 544 C C . ILE A 1 71 ? 22.734 -19.437 -38.647 1.00 89.31 71 ILE A C 1
ATOM 546 O O . ILE A 1 71 ? 21.803 -19.667 -37.882 1.00 89.31 71 ILE A O 1
ATOM 550 N N . ASP A 1 72 ? 23.885 -18.890 -38.253 1.00 92.00 72 ASP A N 1
ATOM 551 C CA . ASP A 1 72 ? 24.238 -18.559 -36.875 1.00 92.00 72 ASP A CA 1
ATOM 552 C C . ASP A 1 72 ? 24.443 -17.050 -36.715 1.00 92.00 72 ASP A C 1
ATOM 554 O O . ASP A 1 72 ? 24.745 -16.344 -37.679 1.00 92.00 72 ASP A O 1
ATOM 558 N N . THR A 1 73 ? 24.297 -16.541 -35.489 1.00 93.19 73 THR A N 1
ATOM 559 C CA . THR A 1 73 ? 24.540 -15.126 -35.175 1.00 93.19 73 THR A CA 1
ATOM 560 C C . THR A 1 73 ? 25.510 -14.968 -34.013 1.00 93.19 73 THR A C 1
ATOM 562 O O . THR A 1 73 ? 25.354 -15.624 -32.984 1.00 93.19 73 THR A O 1
ATOM 565 N N . ARG A 1 74 ? 26.452 -14.026 -34.128 1.00 94.19 74 ARG A N 1
ATOM 566 C CA . ARG A 1 74 ? 27.275 -13.544 -33.018 1.00 94.19 74 ARG A CA 1
ATOM 567 C C . ARG A 1 74 ? 26.880 -12.118 -32.642 1.00 94.19 74 ARG A C 1
ATOM 569 O O . ARG A 1 74 ? 26.921 -11.204 -33.459 1.00 94.19 74 ARG A O 1
ATOM 576 N N . VAL A 1 75 ? 26.508 -11.938 -31.378 1.00 94.31 75 VAL A N 1
ATOM 577 C CA . VAL A 1 75 ? 26.268 -10.627 -30.763 1.00 94.31 75 VAL A CA 1
ATOM 578 C C . VAL A 1 75 ? 27.396 -10.380 -29.772 1.00 94.31 75 VAL A C 1
ATOM 580 O O . VAL A 1 75 ? 27.614 -11.200 -28.882 1.00 94.31 75 VAL A O 1
ATOM 583 N N . ARG A 1 76 ? 28.134 -9.279 -29.937 1.00 94.81 76 ARG A N 1
ATOM 584 C CA . ARG A 1 76 ? 29.317 -8.979 -29.112 1.00 94.81 76 ARG A CA 1
ATOM 585 C C . ARG A 1 76 ? 28.946 -8.450 -27.732 1.00 94.81 76 ARG A C 1
ATOM 587 O O . ARG A 1 76 ? 29.683 -8.665 -26.778 1.00 94.81 76 ARG A O 1
ATOM 594 N N . GLY A 1 77 ? 27.801 -7.789 -27.619 1.00 94.94 77 GLY A N 1
ATOM 595 C CA . GLY A 1 77 ? 27.317 -7.258 -26.354 1.00 94.94 77 GLY A CA 1
ATOM 596 C C . GLY A 1 77 ? 25.985 -6.538 -26.495 1.00 94.94 77 GLY A C 1
ATOM 597 O O . GLY A 1 77 ? 25.518 -6.259 -27.601 1.00 94.94 77 GLY A O 1
ATOM 598 N N . ILE A 1 78 ? 25.376 -6.244 -25.352 1.00 95.06 78 ILE A N 1
ATOM 599 C CA . ILE A 1 78 ? 24.177 -5.417 -25.240 1.00 95.06 78 ILE A CA 1
ATOM 600 C C . ILE A 1 78 ? 24.489 -4.323 -24.227 1.00 95.06 78 ILE A C 1
ATOM 602 O O . ILE A 1 78 ? 24.873 -4.616 -23.097 1.00 95.06 78 ILE A O 1
ATOM 606 N N . GLU A 1 79 ? 24.297 -3.072 -24.625 1.00 93.44 79 GLU A N 1
ATOM 607 C CA . GLU A 1 79 ? 24.498 -1.913 -23.761 1.00 93.44 79 GLU A CA 1
ATOM 608 C C . GLU A 1 79 ? 23.160 -1.239 -23.475 1.00 93.44 79 GLU A C 1
ATOM 610 O O . GLU A 1 79 ? 22.354 -1.007 -24.382 1.00 93.44 79 GLU A O 1
ATOM 615 N N . VAL A 1 80 ? 22.934 -0.886 -22.209 1.00 89.25 80 VAL A N 1
ATOM 616 C CA . VAL A 1 80 ? 21.730 -0.177 -21.768 1.00 89.25 80 VAL A CA 1
ATOM 617 C C . VAL A 1 80 ? 22.135 1.139 -21.116 1.00 89.25 80 VAL A C 1
ATOM 619 O O . VAL A 1 80 ? 22.711 1.168 -20.030 1.00 89.25 80 VAL A O 1
ATOM 622 N N . LEU A 1 81 ? 21.793 2.246 -21.770 1.00 84.75 81 LEU A N 1
ATOM 623 C CA . LEU A 1 81 ? 21.980 3.595 -21.249 1.00 84.75 81 LEU A CA 1
ATOM 624 C C . LEU A 1 81 ? 20.727 4.026 -20.478 1.00 84.75 81 LEU A C 1
ATOM 626 O O . LEU A 1 81 ? 19.772 4.601 -21.020 1.00 84.75 81 LEU A O 1
ATOM 630 N N . GLY A 1 82 ? 20.750 3.706 -19.184 1.00 75.31 82 GLY A N 1
ATOM 631 C CA . GLY A 1 82 ? 19.772 4.124 -18.184 1.00 75.31 82 GLY A CA 1
ATOM 632 C C . GLY A 1 82 ? 20.136 5.442 -17.480 1.00 75.31 82 GLY A C 1
ATOM 633 O O . GLY A 1 82 ? 21.154 6.065 -17.782 1.00 75.31 82 GLY A O 1
ATOM 634 N N . PRO A 1 83 ? 19.305 5.900 -16.528 1.00 66.12 83 PRO A N 1
ATOM 635 C CA . PRO A 1 83 ? 19.690 6.994 -15.645 1.00 66.12 83 PRO A CA 1
ATOM 636 C C . PRO A 1 83 ? 20.899 6.537 -14.825 1.00 66.12 83 PRO A C 1
ATOM 638 O O . PRO A 1 83 ? 20.891 5.431 -14.287 1.00 66.12 83 PRO A O 1
ATOM 641 N N . LYS A 1 84 ? 21.945 7.366 -14.733 1.00 62.09 84 LYS A N 1
ATOM 642 C CA . LYS A 1 84 ? 23.098 7.028 -13.889 1.00 62.09 84 LYS A CA 1
ATOM 643 C C . LYS A 1 84 ? 22.626 6.825 -12.436 1.00 62.09 84 LYS A C 1
ATOM 645 O O . LYS A 1 84 ? 21.834 7.648 -11.967 1.00 62.09 84 LYS A O 1
ATOM 650 N N . PRO A 1 85 ? 23.145 5.818 -11.707 1.00 60.16 85 PRO A N 1
ATOM 651 C CA . PRO A 1 85 ? 22.826 5.589 -10.292 1.00 60.16 85 PRO A CA 1
ATOM 652 C C . PRO A 1 85 ? 23.042 6.827 -9.408 1.00 60.16 85 PRO A C 1
ATOM 654 O O . PRO A 1 85 ? 22.360 7.010 -8.410 1.00 60.16 85 PRO A O 1
ATOM 657 N N . THR A 1 86 ? 23.926 7.744 -9.815 1.00 63.00 86 THR A N 1
ATOM 658 C CA . THR A 1 86 ? 24.179 9.022 -9.131 1.00 63.00 86 THR A CA 1
ATOM 659 C C . THR A 1 86 ? 22.958 9.943 -9.041 1.00 63.00 86 THR A C 1
ATOM 661 O O . THR A 1 86 ? 22.923 10.812 -8.179 1.00 63.00 86 THR A O 1
ATOM 664 N N . PHE A 1 87 ? 21.949 9.780 -9.903 1.00 69.94 87 PHE A N 1
ATOM 665 C CA . PHE A 1 87 ? 20.702 10.555 -9.828 1.00 69.94 87 PHE A CA 1
ATOM 666 C C . PHE A 1 87 ? 19.664 9.942 -8.883 1.00 69.94 87 PHE A C 1
ATOM 668 O O . PHE A 1 87 ? 18.605 10.538 -8.673 1.00 69.94 87 PHE A O 1
ATOM 675 N N . TRP A 1 88 ? 19.946 8.766 -8.314 1.00 74.69 88 TRP A N 1
ATOM 676 C CA . TRP A 1 88 ? 19.012 8.057 -7.450 1.00 74.69 88 TRP A CA 1
ATOM 677 C C . TRP A 1 88 ? 18.559 8.863 -6.227 1.00 74.69 88 TRP A C 1
ATOM 679 O O . TRP A 1 88 ? 17.355 8.893 -5.997 1.00 74.69 88 TRP A O 1
ATOM 689 N N . PRO A 1 89 ? 19.425 9.601 -5.501 1.00 75.12 89 PRO A N 1
ATOM 690 C CA . PRO A 1 89 ? 18.981 10.403 -4.358 1.00 75.12 89 PRO A CA 1
ATOM 691 C C . PRO A 1 89 ? 17.936 11.464 -4.734 1.00 75.12 89 PRO A C 1
ATOM 693 O O . PRO A 1 89 ? 16.920 11.607 -4.058 1.00 75.12 89 PRO A O 1
ATOM 696 N N . ILE A 1 90 ? 18.131 12.148 -5.867 1.00 77.38 90 ILE A N 1
ATOM 697 C CA . ILE A 1 90 ? 17.186 13.156 -6.375 1.00 77.38 90 ILE A CA 1
ATOM 698 C C . ILE A 1 90 ? 15.883 12.480 -6.821 1.00 77.38 90 ILE A C 1
ATOM 700 O O . ILE A 1 90 ? 14.789 12.958 -6.523 1.00 77.38 90 ILE A O 1
ATOM 704 N N . PHE A 1 91 ? 15.977 11.345 -7.521 1.00 81.06 91 PHE A N 1
ATOM 705 C CA . PHE A 1 91 ? 14.795 10.596 -7.949 1.00 81.06 91 PHE A CA 1
ATOM 706 C C . PHE A 1 91 ? 14.008 10.033 -6.760 1.00 81.06 91 PHE A C 1
ATOM 708 O O . PHE A 1 91 ? 12.782 10.105 -6.770 1.00 81.06 91 PHE A O 1
ATOM 715 N N . LYS A 1 92 ? 14.696 9.532 -5.728 1.00 83.69 92 LYS A N 1
ATOM 716 C CA . LYS A 1 92 ? 14.123 9.048 -4.467 1.00 83.69 92 LYS A CA 1
ATOM 717 C C . LYS A 1 92 ? 13.297 10.146 -3.808 1.00 83.69 92 LYS A C 1
ATOM 719 O O . LYS A 1 92 ? 12.138 9.908 -3.485 1.00 83.69 92 LYS A O 1
ATOM 724 N N . GLU A 1 93 ? 13.835 11.358 -3.689 1.00 86.31 93 GLU A N 1
ATOM 725 C CA . GLU A 1 93 ? 13.106 12.490 -3.107 1.00 86.31 93 GLU A CA 1
ATOM 726 C C . GLU A 1 93 ? 11.848 12.847 -3.915 1.00 86.31 93 GLU A C 1
ATOM 728 O O . GLU A 1 93 ? 10.757 12.962 -3.351 1.00 86.31 93 GLU A O 1
ATOM 733 N N . GLN A 1 94 ? 11.959 12.965 -5.242 1.00 88.38 94 GLN A N 1
ATOM 734 C CA . GLN A 1 94 ? 10.808 13.299 -6.092 1.00 88.38 94 GLN A CA 1
ATOM 735 C C . GLN A 1 94 ? 9.750 12.191 -6.110 1.00 88.38 94 GLN A C 1
ATOM 737 O O . GLN A 1 94 ? 8.548 12.476 -6.096 1.00 88.38 94 GLN A O 1
ATOM 742 N N . LEU A 1 95 ? 10.181 10.928 -6.109 1.00 89.94 95 LEU A N 1
ATOM 743 C CA . LEU A 1 95 ? 9.306 9.769 -5.995 1.00 89.94 95 LEU A CA 1
ATOM 744 C C . LEU A 1 95 ? 8.552 9.808 -4.665 1.00 89.94 95 LEU A C 1
ATOM 746 O O . LEU A 1 95 ? 7.323 9.768 -4.677 1.00 89.94 95 LEU A O 1
ATOM 750 N N . CYS A 1 96 ? 9.259 9.956 -3.542 1.00 90.75 96 CYS A N 1
ATOM 751 C CA . CYS A 1 96 ? 8.638 10.054 -2.225 1.00 90.75 96 CYS A CA 1
ATOM 752 C C . CYS A 1 96 ? 7.675 11.243 -2.161 1.00 90.75 96 CYS A C 1
ATOM 754 O O . CYS A 1 96 ? 6.536 11.075 -1.739 1.00 90.75 96 CYS A O 1
ATOM 756 N N . ARG A 1 97 ? 8.048 12.422 -2.668 1.00 91.94 97 ARG A N 1
ATOM 757 C CA . ARG A 1 97 ? 7.163 13.597 -2.682 1.00 91.94 97 ARG A CA 1
ATOM 758 C C . ARG A 1 97 ? 5.881 13.352 -3.479 1.00 91.94 97 ARG A C 1
ATOM 760 O O . ARG A 1 97 ? 4.788 13.663 -3.004 1.00 91.94 97 ARG A O 1
ATOM 767 N N . ARG A 1 98 ? 5.985 12.772 -4.676 1.00 94.00 98 ARG A N 1
ATOM 768 C CA . ARG A 1 98 ? 4.816 12.414 -5.495 1.00 94.00 98 ARG A CA 1
ATOM 769 C C . ARG A 1 98 ? 3.938 11.384 -4.784 1.00 94.00 98 ARG A C 1
ATOM 771 O O . ARG A 1 98 ? 2.714 11.542 -4.753 1.00 94.00 98 ARG A O 1
ATOM 778 N N . THR A 1 99 ? 4.541 10.331 -4.238 1.00 93.94 99 THR A N 1
ATOM 779 C CA . THR A 1 99 ? 3.815 9.269 -3.536 1.00 93.94 99 THR A CA 1
ATOM 780 C C . THR A 1 99 ? 3.140 9.810 -2.284 1.00 93.94 99 THR A C 1
ATOM 782 O O . THR A 1 99 ? 1.967 9.518 -2.074 1.00 93.94 99 THR A O 1
ATOM 785 N N . PHE A 1 100 ? 3.814 10.674 -1.524 1.00 95.31 100 PHE A N 1
ATOM 786 C CA . PHE A 1 100 ? 3.261 11.370 -0.367 1.00 95.31 100 PHE A CA 1
ATOM 787 C C . PHE A 1 100 ? 1.989 12.130 -0.740 1.00 95.31 100 PHE A C 1
ATOM 789 O O . PHE A 1 100 ? 0.945 11.893 -0.143 1.00 95.31 100 PHE A O 1
ATOM 796 N N . LEU A 1 101 ? 2.035 12.981 -1.771 1.00 95.81 101 LEU A N 1
ATOM 797 C CA . LEU A 1 101 ? 0.870 13.763 -2.205 1.00 95.81 101 LEU A CA 1
ATOM 798 C C . LEU A 1 101 ? -0.298 12.867 -2.644 1.00 95.81 101 LEU A C 1
ATOM 800 O O . LEU A 1 101 ? -1.443 13.103 -2.261 1.00 95.81 101 LEU A O 1
ATOM 804 N N . SER A 1 102 ? -0.012 11.807 -3.405 1.00 94.38 102 SER A N 1
ATOM 805 C CA . SER A 1 102 ? -1.018 10.824 -3.832 1.00 94.38 102 SER A CA 1
ATOM 806 C C . SER A 1 102 ? -1.636 10.066 -2.649 1.00 94.38 102 SER A C 1
ATOM 808 O O . SER A 1 102 ? -2.850 9.861 -2.587 1.00 94.38 102 SER A O 1
ATOM 810 N N . CYS A 1 103 ? -0.813 9.630 -1.697 1.00 94.88 103 CYS A N 1
ATOM 811 C CA . CYS A 1 103 ? -1.243 8.936 -0.487 1.00 94.88 103 CYS A CA 1
ATOM 812 C C . CYS A 1 103 ? -2.050 9.850 0.438 1.00 94.88 103 CYS A C 1
ATOM 814 O O . CYS A 1 103 ? -3.133 9.456 0.857 1.00 94.88 103 CYS A O 1
ATOM 816 N N . ALA A 1 104 ? -1.595 11.079 0.673 1.00 95.88 104 ALA A N 1
ATOM 817 C CA . ALA A 1 104 ? -2.286 12.059 1.504 1.00 95.88 104 ALA A CA 1
ATOM 818 C C . ALA A 1 104 ? -3.657 12.434 0.923 1.00 95.88 104 ALA A C 1
ATOM 820 O O . ALA A 1 104 ? -4.650 12.470 1.650 1.00 95.88 104 ALA A O 1
ATOM 821 N N . ALA A 1 105 ? -3.748 12.634 -0.397 1.00 96.06 105 ALA A N 1
ATOM 822 C CA . ALA A 1 105 ? -5.025 12.883 -1.064 1.00 96.06 105 ALA A CA 1
ATOM 823 C C . ALA A 1 105 ? -5.996 11.698 -0.908 1.00 96.06 105 ALA A C 1
ATOM 825 O O . ALA A 1 105 ? -7.170 11.897 -0.586 1.00 96.06 105 ALA A O 1
ATOM 826 N N . ARG A 1 106 ? -5.504 10.458 -1.079 1.00 95.81 106 ARG A N 1
ATOM 827 C CA . ARG A 1 106 ? -6.288 9.231 -0.842 1.00 95.81 106 ARG A CA 1
ATOM 828 C C . ARG A 1 106 ? -6.750 9.128 0.612 1.00 95.81 106 ARG A C 1
ATOM 830 O O . ARG A 1 106 ? -7.929 8.872 0.840 1.00 95.81 106 ARG A O 1
ATOM 837 N N . ALA A 1 107 ? -5.849 9.352 1.569 1.00 95.19 107 ALA A N 1
ATOM 838 C CA . ALA A 1 107 ? -6.151 9.322 2.995 1.00 95.19 107 ALA A CA 1
ATOM 839 C C . ALA A 1 107 ? -7.263 10.312 3.330 1.00 95.19 107 ALA A C 1
ATOM 841 O O . ALA A 1 107 ? -8.287 9.921 3.877 1.00 95.19 107 ALA A O 1
ATOM 842 N N . HIS A 1 108 ? -7.107 11.570 2.914 1.00 94.69 108 HIS A N 1
ATOM 843 C CA . HIS A 1 108 ? -8.085 12.618 3.169 1.00 94.69 108 HIS A CA 1
ATOM 844 C C . HIS A 1 108 ? -9.468 12.274 2.598 1.00 94.69 108 HIS A C 1
ATOM 846 O O . HIS A 1 108 ? -10.467 12.366 3.311 1.00 94.69 108 HIS A O 1
ATOM 852 N N . ALA A 1 109 ? -9.533 11.815 1.344 1.00 95.50 109 ALA A N 1
ATOM 853 C CA . ALA A 1 109 ? -10.790 11.418 0.712 1.00 95.50 109 ALA A CA 1
ATOM 854 C C . ALA A 1 109 ? -11.468 10.249 1.448 1.00 95.50 109 ALA A C 1
ATOM 856 O O . ALA A 1 109 ? -12.664 10.302 1.734 1.00 95.50 109 ALA A O 1
ATOM 857 N N . TRP A 1 110 ? -10.711 9.206 1.799 1.00 95.25 110 TRP A N 1
ATOM 858 C CA . TRP A 1 110 ? -11.257 8.048 2.507 1.00 95.25 110 TRP A CA 1
ATOM 859 C C . TRP A 1 110 ? -11.679 8.388 3.940 1.00 95.25 110 TRP A C 1
ATOM 861 O O . TRP A 1 110 ? -12.733 7.921 4.369 1.00 95.25 110 TRP A O 1
ATOM 871 N N . CYS A 1 111 ? -10.927 9.231 4.655 1.00 93.31 111 CYS A N 1
ATOM 872 C CA . CYS A 1 111 ? -11.323 9.735 5.971 1.00 93.31 111 CYS A CA 1
ATOM 873 C C . CYS A 1 111 ? -12.661 10.477 5.888 1.00 93.31 111 CYS A C 1
ATOM 875 O O . CYS A 1 111 ? -13.579 10.167 6.640 1.00 93.31 111 CYS A O 1
ATOM 877 N N . GLN A 1 112 ? -12.819 11.398 4.930 1.00 92.56 112 GLN A N 1
ATOM 878 C CA . GLN A 1 112 ? -14.084 12.114 4.741 1.00 92.56 112 GLN A CA 1
ATOM 879 C C . GLN A 1 112 ? -15.254 11.174 4.425 1.00 92.56 112 GLN A C 1
ATOM 881 O O . GLN A 1 112 ? -16.359 11.373 4.932 1.00 92.56 112 GLN A O 1
ATOM 886 N N . GLU A 1 113 ? -15.033 10.150 3.595 1.00 93.38 113 GLU A N 1
ATOM 887 C CA . GLU A 1 113 ? -16.052 9.138 3.307 1.00 93.38 113 GLU A CA 1
ATOM 888 C C . GLU A 1 113 ? -16.483 8.377 4.566 1.00 93.38 113 GLU A C 1
ATOM 890 O O . GLU A 1 113 ? -17.679 8.179 4.764 1.00 93.38 113 GLU A O 1
ATOM 895 N N . ILE A 1 114 ? -15.531 7.974 5.412 1.00 91.88 114 ILE A N 1
ATOM 896 C CA . ILE A 1 114 ? -15.807 7.241 6.657 1.00 91.88 114 ILE A CA 1
ATOM 897 C C . ILE A 1 114 ? -16.503 8.140 7.684 1.00 91.88 114 ILE A C 1
ATOM 899 O O . ILE A 1 114 ? -17.426 7.689 8.359 1.00 91.88 114 ILE A O 1
ATOM 903 N N . CYS A 1 115 ? -16.112 9.414 7.778 1.00 87.38 115 CYS A N 1
ATOM 904 C CA . CYS A 1 115 ? -16.775 10.382 8.652 1.00 87.38 115 CYS A CA 1
ATOM 905 C C . CYS A 1 115 ? -18.238 10.617 8.253 1.00 87.38 115 CYS A C 1
ATOM 907 O O . CYS A 1 115 ? -19.079 10.822 9.122 1.00 87.38 115 CYS A O 1
ATOM 909 N N . ARG A 1 116 ? -18.556 10.584 6.951 1.00 89.44 116 ARG A N 1
ATOM 910 C CA . ARG A 1 116 ? -19.938 10.715 6.453 1.00 89.44 116 ARG A CA 1
ATOM 911 C C . ARG A 1 116 ? -20.749 9.432 6.618 1.00 89.44 116 ARG A C 1
ATOM 913 O O . ARG A 1 116 ? -21.942 9.502 6.887 1.00 89.44 116 ARG A O 1
ATOM 920 N N . ASP A 1 117 ? -20.119 8.279 6.417 1.00 89.38 117 ASP A N 1
ATOM 921 C CA . ASP A 1 117 ? -20.759 6.967 6.475 1.00 89.38 117 ASP A CA 1
ATOM 922 C C . ASP A 1 117 ? -19.804 5.934 7.090 1.00 89.38 117 ASP A C 1
ATOM 924 O O . ASP A 1 117 ? -18.923 5.376 6.422 1.00 89.38 117 ASP A O 1
ATOM 928 N N . ARG A 1 118 ? -20.022 5.640 8.379 1.00 86.62 118 ARG A N 1
ATOM 929 C CA . ARG A 1 118 ? -19.214 4.683 9.153 1.00 86.62 118 ARG A CA 1
ATOM 930 C C . ARG A 1 118 ? -19.233 3.276 8.545 1.00 86.62 118 ARG A C 1
ATOM 932 O O . ARG A 1 118 ? -18.252 2.541 8.670 1.00 86.62 118 ARG A O 1
ATOM 939 N N . GLY A 1 119 ? -20.288 2.909 7.810 1.00 83.44 119 GLY A N 1
ATOM 940 C CA . GLY A 1 119 ? -20.402 1.617 7.127 1.00 83.44 119 GLY A CA 1
ATOM 941 C C . GLY A 1 119 ? -19.347 1.407 6.034 1.00 83.44 119 GLY A C 1
ATOM 942 O O . GLY A 1 119 ? -18.999 0.266 5.703 1.00 83.44 119 GLY A O 1
ATOM 943 N N . ARG A 1 120 ? -18.758 2.491 5.509 1.00 88.38 120 ARG A N 1
ATOM 944 C CA . ARG A 1 120 ? -17.667 2.427 4.521 1.00 88.38 120 ARG A CA 1
ATOM 945 C C . ARG A 1 120 ? -16.341 1.969 5.108 1.00 88.38 120 ARG A C 1
ATOM 947 O O . ARG A 1 120 ? -15.471 1.561 4.337 1.00 88.38 120 ARG A O 1
ATOM 954 N N . LEU A 1 121 ? -16.193 1.949 6.435 1.00 89.75 121 LEU A N 1
ATOM 955 C CA . LEU A 1 121 ? -14.976 1.476 7.095 1.00 89.75 121 LEU A CA 1
ATOM 956 C C . LEU A 1 121 ? -14.608 0.049 6.658 1.00 89.75 121 LEU A C 1
ATOM 958 O O . LEU A 1 121 ? -13.449 -0.233 6.385 1.00 89.75 121 LEU A O 1
ATOM 962 N N . LEU A 1 122 ? -15.585 -0.839 6.454 1.00 86.94 122 LEU A N 1
ATOM 963 C CA . LEU A 1 122 ? -15.314 -2.197 5.962 1.00 86.94 122 LEU A CA 1
ATOM 964 C C . LEU A 1 122 ? -14.774 -2.238 4.525 1.00 86.94 122 LEU A C 1
ATOM 966 O O . LEU A 1 122 ? -14.067 -3.176 4.152 1.00 86.94 122 LEU A O 1
ATOM 970 N N . GLN A 1 123 ? -15.097 -1.237 3.702 1.00 87.25 123 GLN A N 1
ATOM 971 C CA . GLN A 1 123 ? -14.553 -1.122 2.348 1.00 87.25 123 GLN A CA 1
ATOM 972 C C . GLN A 1 123 ? -13.111 -0.603 2.360 1.00 87.25 123 GLN A C 1
ATOM 974 O O . GLN A 1 123 ? -12.373 -0.874 1.408 1.00 87.25 123 GLN A O 1
ATOM 979 N N . LEU A 1 124 ? -12.696 0.094 3.429 1.00 86.56 124 LEU A N 1
ATOM 980 C CA . LEU A 1 124 ? -11.339 0.618 3.590 1.00 86.56 124 LEU A CA 1
ATOM 981 C C . LEU A 1 124 ? -10.304 -0.493 3.448 1.00 86.56 124 LEU A C 1
ATOM 983 O O . LEU A 1 124 ? -9.334 -0.311 2.722 1.00 86.56 124 LEU A O 1
ATOM 987 N N . PHE A 1 125 ? -10.543 -1.659 4.056 1.00 82.75 125 PHE A N 1
ATOM 988 C CA . PHE A 1 125 ? -9.626 -2.800 3.995 1.00 82.75 125 PHE A CA 1
ATOM 989 C C . PHE A 1 125 ? -9.222 -3.144 2.554 1.00 82.75 125 PHE A C 1
ATOM 991 O O . PHE A 1 125 ? -8.037 -3.251 2.239 1.00 82.75 125 PHE A O 1
ATOM 998 N N . GLY A 1 126 ? -10.202 -3.282 1.655 1.00 85.88 126 GLY A N 1
ATOM 999 C CA . GLY A 1 126 ? -9.941 -3.650 0.264 1.00 85.88 126 GLY A CA 1
ATOM 1000 C C . GLY A 1 126 ? -9.179 -2.567 -0.500 1.00 85.88 126 GLY A C 1
ATOM 1001 O O . GLY A 1 126 ? -8.292 -2.883 -1.296 1.00 85.88 126 GLY A O 1
ATOM 1002 N N . ARG A 1 127 ? -9.500 -1.292 -0.243 1.00 90.75 127 ARG A N 1
ATOM 1003 C CA . ARG A 1 127 ? -8.852 -0.142 -0.894 1.00 90.75 127 ARG A CA 1
ATOM 1004 C C . ARG A 1 127 ? -7.424 0.057 -0.388 1.00 90.75 127 ARG A C 1
ATOM 1006 O O . ARG A 1 127 ? -6.514 0.188 -1.203 1.00 90.7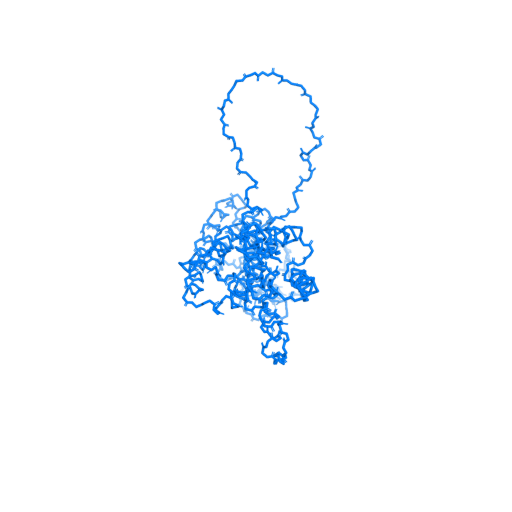5 127 ARG A O 1
ATOM 1013 N N . LEU A 1 128 ? -7.229 0.014 0.929 1.00 89.62 128 LEU A N 1
ATOM 1014 C CA . LEU A 1 128 ? -5.935 0.165 1.584 1.00 89.62 128 LEU A CA 1
ATOM 1015 C C . LEU A 1 128 ? -4.981 -0.957 1.175 1.00 89.62 128 LEU A C 1
ATOM 1017 O O . LEU A 1 128 ? -3.887 -0.680 0.698 1.00 89.62 128 LEU A O 1
ATOM 1021 N N . ASN A 1 129 ? -5.419 -2.216 1.252 1.00 87.81 129 ASN A N 1
ATOM 1022 C CA . ASN A 1 129 ? -4.589 -3.355 0.858 1.00 87.81 129 ASN A CA 1
ATOM 1023 C C . ASN A 1 129 ? -4.203 -3.292 -0.631 1.00 87.81 129 ASN A C 1
ATOM 1025 O O . ASN A 1 129 ? -3.061 -3.559 -0.991 1.00 87.81 129 ASN A O 1
ATOM 1029 N N . ARG A 1 130 ? -5.127 -2.886 -1.516 1.00 90.19 130 ARG A N 1
ATOM 1030 C CA . ARG A 1 130 ? -4.816 -2.695 -2.942 1.00 90.19 130 ARG A CA 1
ATOM 1031 C C . ARG A 1 130 ? -3.806 -1.568 -3.161 1.00 90.19 130 ARG A C 1
ATOM 1033 O O . ARG A 1 130 ? -2.907 -1.734 -3.977 1.00 90.19 130 ARG A O 1
ATOM 1040 N N . ALA A 1 131 ? -3.952 -0.450 -2.451 1.00 91.19 131 ALA A N 1
ATOM 1041 C CA . ALA A 1 131 ? -3.018 0.667 -2.526 1.00 91.19 131 ALA A CA 1
ATOM 1042 C C . ALA A 1 131 ? -1.618 0.254 -2.057 1.00 91.19 131 ALA A C 1
ATOM 1044 O O . ALA A 1 131 ? -0.666 0.437 -2.803 1.00 91.19 131 ALA A O 1
ATOM 1045 N N . LEU A 1 132 ? -1.500 -0.380 -0.890 1.00 88.75 132 LEU A N 1
ATOM 1046 C CA . LEU A 1 132 ? -0.213 -0.831 -0.355 1.00 88.75 132 LEU A CA 1
ATOM 1047 C C . LEU A 1 132 ? 0.454 -1.874 -1.259 1.00 88.75 132 LEU A C 1
ATOM 1049 O O . LEU A 1 132 ? 1.632 -1.747 -1.565 1.00 88.75 132 LEU A O 1
ATOM 1053 N N . ARG A 1 133 ? -0.298 -2.855 -1.777 1.00 89.38 133 ARG A N 1
ATOM 1054 C CA . ARG A 1 133 ? 0.232 -3.844 -2.735 1.00 89.38 133 ARG A CA 1
ATOM 1055 C C . ARG A 1 133 ? 0.683 -3.225 -4.051 1.00 89.38 133 ARG A C 1
ATOM 1057 O O . ARG A 1 133 ? 1.596 -3.747 -4.681 1.00 89.38 133 ARG A O 1
ATOM 1064 N N . HIS A 1 134 ? 0.028 -2.153 -4.492 1.00 90.12 134 HIS A N 1
ATOM 1065 C CA . HIS A 1 134 ? 0.446 -1.432 -5.687 1.00 90.12 134 HIS A CA 1
ATOM 1066 C C . HIS A 1 134 ? 1.809 -0.767 -5.472 1.00 90.12 134 HIS A C 1
ATOM 1068 O O . HIS A 1 134 ? 2.685 -0.911 -6.321 1.00 90.12 134 HIS A O 1
ATOM 1074 N N . GLU A 1 135 ? 1.998 -0.087 -4.338 1.00 90.88 135 GLU A N 1
ATOM 1075 C CA . GLU A 1 135 ? 3.278 0.552 -4.002 1.00 90.88 135 GLU A CA 1
ATOM 1076 C C . GLU A 1 135 ? 4.372 -0.493 -3.738 1.00 90.88 135 GLU A C 1
ATOM 1078 O O . GLU A 1 135 ? 5.475 -0.346 -4.251 1.00 90.88 135 GLU A O 1
ATOM 1083 N N . GLN A 1 136 ? 4.058 -1.599 -3.052 1.00 89.06 136 GLN A N 1
ATOM 1084 C CA . GLN A 1 136 ? 4.997 -2.710 -2.850 1.00 89.06 136 GLN A CA 1
ATOM 1085 C C . GLN A 1 136 ? 5.412 -3.346 -4.180 1.00 89.06 136 GLN A C 1
ATOM 1087 O O . GLN A 1 136 ? 6.592 -3.470 -4.474 1.00 89.06 136 GLN A O 1
ATOM 1092 N N . GLY A 1 137 ? 4.452 -3.673 -5.049 1.00 89.06 137 GLY A N 1
ATOM 1093 C CA . GLY A 1 137 ? 4.770 -4.230 -6.362 1.00 89.06 137 GLY A CA 1
ATOM 1094 C C . GLY A 1 137 ? 5.500 -3.235 -7.270 1.00 89.06 137 GLY A C 1
ATOM 1095 O O . GLY A 1 137 ? 6.149 -3.640 -8.232 1.00 89.06 137 GLY A O 1
ATOM 1096 N N . PHE A 1 138 ? 5.378 -1.928 -7.028 1.00 89.69 138 PHE A N 1
ATOM 1097 C CA . PHE A 1 138 ? 6.246 -0.942 -7.663 1.00 89.69 138 PHE A CA 1
ATOM 1098 C C . PHE A 1 138 ? 7.660 -1.010 -7.073 1.00 89.69 138 PHE A C 1
ATOM 1100 O O . PHE A 1 138 ? 8.623 -1.073 -7.837 1.00 89.69 138 PHE A O 1
ATOM 1107 N N . ALA A 1 139 ? 7.778 -1.066 -5.746 1.00 89.44 139 ALA A N 1
ATOM 1108 C CA . ALA A 1 139 ? 9.050 -1.173 -5.049 1.00 89.44 139 ALA A CA 1
ATOM 1109 C C . ALA A 1 139 ? 9.881 -2.362 -5.549 1.00 89.44 139 ALA A C 1
ATOM 1111 O O . ALA A 1 139 ? 10.975 -2.162 -6.071 1.00 89.44 139 ALA A O 1
ATOM 1112 N N . ASP A 1 140 ? 9.287 -3.556 -5.530 1.00 87.06 140 ASP A N 1
ATOM 1113 C CA . ASP A 1 140 ? 9.943 -4.821 -5.884 1.00 87.06 140 ASP A CA 1
ATOM 1114 C C . ASP A 1 140 ? 10.430 -4.876 -7.343 1.00 87.06 140 ASP A C 1
ATOM 1116 O O . ASP A 1 140 ? 11.314 -5.657 -7.683 1.00 87.06 140 ASP A O 1
ATOM 1120 N N . ARG A 1 141 ? 9.818 -4.093 -8.242 1.00 84.69 141 ARG A N 1
ATOM 1121 C CA . ARG A 1 141 ? 10.106 -4.145 -9.687 1.00 84.69 141 ARG A CA 1
ATOM 1122 C C . ARG A 1 141 ? 10.995 -3.019 -10.188 1.00 84.69 141 ARG A C 1
ATOM 1124 O O . ARG A 1 141 ? 11.624 -3.184 -11.230 1.00 84.69 141 ARG A O 1
ATOM 1131 N N . PHE A 1 142 ? 10.966 -1.861 -9.534 1.00 81.62 142 PHE A N 1
ATOM 1132 C CA . PHE A 1 142 ? 11.532 -0.632 -10.097 1.00 81.62 142 PHE A CA 1
ATOM 1133 C C . PHE A 1 142 ? 12.575 0.038 -9.216 1.00 81.62 142 PHE A C 1
ATOM 1135 O O . PHE A 1 142 ? 13.288 0.911 -9.715 1.00 81.62 142 PHE A O 1
ATOM 1142 N N . LEU A 1 143 ? 12.649 -0.310 -7.932 1.00 85.94 143 LEU A N 1
ATOM 1143 C CA . LEU A 1 143 ? 13.628 0.287 -7.036 1.00 85.94 143 LEU A CA 1
ATOM 1144 C C . LEU A 1 143 ? 14.924 -0.540 -7.061 1.00 85.94 143 LEU A C 1
ATOM 1146 O O . LEU A 1 143 ? 14.868 -1.758 -7.209 1.00 85.94 143 LEU A O 1
ATOM 1150 N N . PRO A 1 144 ? 16.091 0.119 -6.986 1.00 81.62 144 PRO A N 1
ATOM 1151 C CA . PRO A 1 144 ? 17.390 -0.519 -7.135 1.00 81.62 144 PRO A CA 1
ATOM 1152 C C . PRO A 1 144 ? 17.852 -1.242 -5.868 1.00 81.62 144 PRO A C 1
ATOM 1154 O O . PRO A 1 144 ? 18.705 -2.117 -5.968 1.00 81.62 144 PRO A O 1
ATOM 1157 N N . ASP A 1 145 ? 17.327 -0.862 -4.700 1.00 82.88 145 ASP A N 1
ATOM 1158 C CA . ASP A 1 145 ? 17.748 -1.360 -3.394 1.00 82.88 145 ASP A CA 1
ATOM 1159 C C . ASP A 1 145 ? 16.596 -1.347 -2.373 1.00 82.88 145 ASP A C 1
ATOM 1161 O O . ASP A 1 145 ? 15.572 -0.667 -2.539 1.00 82.88 145 ASP A O 1
ATOM 1165 N N . ASP A 1 146 ? 16.797 -2.107 -1.295 1.00 84.62 146 ASP A N 1
ATOM 1166 C CA . ASP A 1 146 ? 15.850 -2.225 -0.185 1.00 84.62 146 ASP A CA 1
ATOM 1167 C C . ASP A 1 146 ? 15.689 -0.908 0.583 1.00 84.62 146 ASP A C 1
ATOM 1169 O O . ASP A 1 146 ? 14.617 -0.626 1.115 1.00 84.62 146 ASP A O 1
ATOM 1173 N N . GLU A 1 147 ? 16.718 -0.057 0.613 1.00 86.12 147 GLU A N 1
ATOM 1174 C CA . GLU A 1 147 ? 16.665 1.233 1.304 1.00 86.12 147 GLU A CA 1
ATOM 1175 C C . GLU A 1 147 ? 15.644 2.173 0.647 1.00 86.12 147 GLU A C 1
ATOM 1177 O O . GLU A 1 147 ? 14.884 2.881 1.318 1.00 86.12 147 GLU A O 1
ATOM 1182 N N . ALA A 1 148 ? 15.587 2.184 -0.681 1.00 85.62 148 ALA A N 1
ATOM 1183 C CA . ALA A 1 148 ? 14.614 2.957 -1.423 1.00 85.62 148 ALA A CA 1
ATOM 1184 C C . ALA A 1 148 ? 13.212 2.355 -1.346 1.00 85.62 148 ALA A C 1
ATOM 1186 O O . ALA A 1 148 ? 12.243 3.112 -1.226 1.00 85.62 148 ALA A O 1
ATOM 1187 N N . ALA A 1 149 ? 13.093 1.024 -1.375 1.00 88.56 149 ALA A N 1
ATOM 1188 C CA . ALA A 1 149 ? 11.826 0.335 -1.124 1.00 88.56 149 ALA A CA 1
ATOM 1189 C C . ALA A 1 149 ? 11.271 0.686 0.253 1.00 88.56 149 ALA A C 1
ATOM 1191 O O . ALA A 1 149 ? 10.102 1.066 0.382 1.00 88.56 149 ALA A O 1
ATOM 1192 N N . TRP A 1 150 ? 12.135 0.682 1.259 1.00 86.56 150 TRP A N 1
ATOM 1193 C CA . TRP A 1 150 ? 11.791 1.069 2.612 1.00 86.56 150 TRP A CA 1
ATOM 1194 C C . TRP A 1 150 ? 11.403 2.546 2.715 1.00 86.56 150 TRP A C 1
ATOM 1196 O O . TRP A 1 150 ? 10.377 2.870 3.312 1.00 86.56 150 TRP A O 1
ATOM 1206 N N . ALA A 1 151 ? 12.149 3.456 2.082 1.00 88.50 151 ALA A N 1
ATOM 1207 C CA . ALA A 1 151 ? 11.812 4.880 2.072 1.00 88.50 151 ALA A CA 1
ATOM 1208 C C . ALA A 1 151 ? 10.441 5.155 1.426 1.00 88.50 151 ALA A C 1
ATOM 1210 O O . ALA A 1 151 ? 9.659 5.963 1.942 1.00 88.50 151 ALA A O 1
ATOM 1211 N N . LEU A 1 152 ? 10.113 4.456 0.333 1.00 90.81 152 LEU A N 1
ATOM 1212 C CA . LEU A 1 152 ? 8.792 4.527 -0.293 1.00 90.81 152 LEU A CA 1
ATOM 1213 C C . LEU A 1 152 ? 7.710 3.961 0.638 1.00 90.81 152 LEU A C 1
ATOM 1215 O O . LEU A 1 152 ? 6.662 4.589 0.810 1.00 90.81 152 LEU A O 1
ATOM 1219 N N . GLY A 1 153 ? 7.972 2.810 1.263 1.00 90.12 153 GLY A N 1
ATOM 1220 C CA . GLY A 1 153 ? 7.076 2.170 2.227 1.00 90.12 153 GLY A CA 1
ATOM 1221 C C . GLY A 1 153 ? 6.767 3.073 3.421 1.00 90.12 153 GLY A C 1
ATOM 1222 O O . GLY A 1 153 ? 5.598 3.301 3.736 1.00 90.12 153 GLY A O 1
ATOM 1223 N N . ARG A 1 154 ? 7.795 3.683 4.018 1.00 89.19 154 ARG A N 1
ATOM 1224 C CA . ARG A 1 154 ? 7.668 4.678 5.091 1.00 89.19 154 ARG A CA 1
ATOM 1225 C C . ARG A 1 154 ? 6.855 5.893 4.651 1.00 89.19 154 ARG A C 1
ATOM 1227 O O . ARG A 1 154 ? 5.955 6.315 5.368 1.00 89.19 154 ARG A O 1
ATOM 1234 N N . THR A 1 155 ? 7.106 6.409 3.451 1.00 91.88 155 THR A N 1
ATOM 1235 C CA . THR A 1 155 ? 6.330 7.529 2.896 1.00 91.88 155 THR A CA 1
ATOM 1236 C C . THR A 1 155 ? 4.850 7.171 2.755 1.00 91.88 155 THR A C 1
ATOM 1238 O O . THR A 1 155 ? 3.974 7.955 3.122 1.00 91.88 155 THR A O 1
ATOM 1241 N N . CYS A 1 156 ? 4.545 5.971 2.250 1.00 91.94 156 CYS A N 1
ATOM 1242 C CA . CYS A 1 156 ? 3.171 5.480 2.162 1.00 91.94 156 CYS A CA 1
ATOM 1243 C C . CYS A 1 156 ? 2.541 5.341 3.547 1.00 91.94 156 CYS A C 1
ATOM 1245 O O . CYS A 1 156 ? 1.386 5.711 3.732 1.00 91.94 156 CYS A O 1
ATOM 1247 N N . TRP A 1 157 ? 3.291 4.844 4.523 1.00 89.50 157 TRP A N 1
ATOM 1248 C CA . TRP A 1 157 ? 2.832 4.697 5.896 1.00 89.50 157 TRP A CA 1
ATOM 1249 C C . TRP A 1 157 ? 2.462 6.039 6.535 1.00 89.50 157 TRP A C 1
ATOM 1251 O O . TRP A 1 157 ? 1.342 6.210 7.018 1.00 89.50 157 TRP A O 1
ATOM 1261 N N . GLU A 1 158 ? 3.372 7.008 6.474 1.00 90.75 158 GLU A N 1
ATOM 1262 C CA . GLU A 1 158 ? 3.200 8.336 7.064 1.00 90.75 158 GLU A CA 1
ATOM 1263 C C . GLU A 1 158 ? 2.078 9.131 6.383 1.00 90.75 158 GLU A C 1
ATOM 1265 O O . GLU A 1 158 ? 1.294 9.789 7.064 1.00 90.75 158 GLU A O 1
ATOM 1270 N N . ALA A 1 159 ? 1.956 9.039 5.056 1.00 94.06 159 ALA A N 1
ATOM 1271 C CA . ALA A 1 159 ? 0.977 9.809 4.287 1.00 94.06 159 ALA A CA 1
ATOM 1272 C C . ALA A 1 159 ? -0.401 9.141 4.167 1.00 94.06 159 ALA A C 1
ATOM 1274 O O . ALA A 1 159 ? -1.395 9.835 3.957 1.00 94.06 159 ALA A O 1
ATOM 1275 N N . LEU A 1 160 ? -0.471 7.805 4.235 1.00 92.56 160 LEU A N 1
ATOM 1276 C CA . LEU A 1 160 ? -1.712 7.043 4.066 1.00 92.56 160 LEU A CA 1
ATOM 1277 C C . LEU A 1 160 ? -2.181 6.430 5.379 1.00 92.56 160 LEU A C 1
ATOM 1279 O O . LEU A 1 160 ? -3.290 6.711 5.821 1.00 92.56 160 LEU A O 1
ATOM 1283 N N . VAL A 1 161 ? -1.368 5.569 5.991 1.00 90.25 161 VAL A N 1
ATOM 1284 C CA . VAL A 1 161 ? -1.840 4.714 7.087 1.00 90.25 161 VAL A CA 1
ATOM 1285 C C . VAL A 1 161 ? -1.991 5.490 8.386 1.00 90.25 161 VAL A C 1
ATOM 1287 O O . VAL A 1 161 ? -3.054 5.421 8.994 1.00 90.25 161 VAL A O 1
ATOM 1290 N N . ASN A 1 162 ? -0.988 6.274 8.782 1.00 89.50 162 ASN A N 1
ATOM 1291 C CA . ASN A 1 162 ? -1.042 7.089 9.998 1.00 89.50 162 ASN A CA 1
ATOM 1292 C C . ASN A 1 162 ? -2.283 8.002 10.063 1.00 89.50 162 ASN A C 1
ATOM 1294 O O . ASN A 1 162 ? -3.037 7.882 11.030 1.00 89.50 162 ASN A O 1
ATOM 1298 N N . PRO A 1 163 ? -2.569 8.861 9.062 1.00 92.12 163 PRO A N 1
ATOM 1299 C CA . PRO A 1 163 ? -3.745 9.730 9.110 1.00 92.12 163 PRO A CA 1
ATOM 1300 C C . PRO A 1 163 ? -5.064 8.948 9.056 1.00 92.12 163 PRO A C 1
ATOM 1302 O O . PRO A 1 163 ? -6.037 9.357 9.691 1.00 92.12 163 PRO A O 1
ATOM 1305 N N . LEU A 1 164 ? -5.108 7.809 8.352 1.00 92.06 164 LEU A N 1
ATOM 1306 C CA . LEU A 1 164 ? -6.284 6.934 8.354 1.00 92.06 164 LEU A CA 1
ATOM 1307 C C . LEU A 1 164 ? -6.535 6.339 9.737 1.00 92.06 164 LEU A C 1
ATOM 1309 O O . LEU A 1 164 ? -7.653 6.434 10.233 1.00 92.06 164 LEU A O 1
ATOM 1313 N N . VAL A 1 165 ? -5.511 5.753 10.365 1.00 90.62 165 VAL A N 1
ATOM 1314 C CA . VAL A 1 165 ? -5.613 5.171 11.710 1.00 90.62 165 VAL A CA 1
ATOM 1315 C C . VAL A 1 165 ? -6.038 6.243 12.705 1.00 90.62 165 VAL A C 1
ATOM 1317 O O . VAL A 1 165 ? -7.011 6.043 13.428 1.00 90.62 165 VAL A O 1
ATOM 1320 N N . GLN A 1 166 ? -5.389 7.409 12.684 1.00 90.75 166 GLN A N 1
ATOM 1321 C CA . GLN A 1 166 ? -5.769 8.533 13.538 1.00 90.75 166 GLN A CA 1
ATOM 1322 C C . GLN A 1 166 ? -7.247 8.891 13.353 1.00 90.75 166 GLN A C 1
ATOM 1324 O O . GLN A 1 166 ? -7.982 8.901 14.336 1.00 90.75 166 GLN A O 1
ATOM 1329 N N . SER A 1 167 ? -7.715 9.058 12.113 1.00 92.31 167 SER A N 1
ATOM 1330 C CA . SER A 1 167 ? -9.109 9.414 11.821 1.00 92.31 167 SER A CA 1
ATOM 1331 C C . SER A 1 167 ? -10.134 8.355 12.238 1.00 92.31 167 SER A C 1
ATOM 1333 O O . SER A 1 167 ? -11.238 8.717 12.639 1.00 92.31 167 SER A O 1
ATOM 1335 N N . ILE A 1 168 ? -9.825 7.059 12.122 1.00 91.75 168 ILE A N 1
ATOM 1336 C CA . ILE A 1 168 ? -10.769 5.996 12.516 1.00 91.75 168 ILE A CA 1
ATOM 1337 C C . ILE A 1 168 ? -10.754 5.735 14.024 1.00 91.75 168 ILE A C 1
ATOM 1339 O O . ILE A 1 168 ? -11.722 5.182 14.542 1.00 91.75 168 ILE A O 1
ATOM 1343 N N . THR A 1 169 ? -9.675 6.110 14.718 1.00 91.50 169 THR A N 1
ATOM 1344 C CA . THR A 1 169 ? -9.541 5.974 16.179 1.00 91.50 169 THR A CA 1
ATOM 1345 C C . THR A 1 169 ? -9.959 7.224 16.949 1.00 91.50 169 THR A C 1
ATOM 1347 O O . THR A 1 169 ? -10.332 7.102 18.114 1.00 91.50 169 THR A O 1
ATOM 1350 N N . SER A 1 170 ? -9.950 8.407 16.326 1.00 89.31 170 SER A N 1
ATOM 1351 C CA . SER A 1 170 ? -10.370 9.654 16.964 1.00 89.31 170 SER A CA 1
ATOM 1352 C C . SER A 1 170 ? -11.886 9.671 17.184 1.00 89.31 170 SER A C 1
ATOM 1354 O O . SER A 1 170 ? -12.627 9.374 16.240 1.00 89.31 170 SER A O 1
ATOM 1356 N N . PRO A 1 171 ? -12.368 10.012 18.392 1.00 85.31 171 PRO A N 1
ATOM 1357 C CA . PRO A 1 171 ? -13.794 10.125 18.659 1.00 85.31 171 PRO A CA 1
ATOM 1358 C C . PRO A 1 171 ? -14.415 11.269 17.852 1.00 85.31 171 PRO A C 1
ATOM 1360 O O . PRO A 1 171 ? -13.788 12.303 17.622 1.00 85.31 171 PRO A O 1
ATOM 1363 N N . ASP A 1 172 ? -15.654 11.068 17.414 1.00 81.62 172 ASP A N 1
ATOM 1364 C CA . ASP A 1 172 ? -16.454 12.098 16.759 1.00 81.62 172 ASP A CA 1
ATOM 1365 C C . ASP A 1 172 ? -17.136 13.017 17.806 1.00 81.62 172 ASP A C 1
ATOM 1367 O O . ASP A 1 172 ? -16.929 12.830 19.007 1.00 81.62 172 ASP A O 1
ATOM 1371 N N . PRO A 1 173 ? -17.970 14.001 17.410 1.00 75.69 173 PRO A N 1
ATOM 1372 C CA . PRO A 1 173 ? -18.701 14.845 18.363 1.00 75.69 173 PRO A CA 1
ATOM 1373 C C . PRO A 1 173 ? -19.607 14.075 19.340 1.00 75.69 173 PRO A C 1
ATOM 1375 O O . PRO A 1 173 ? -19.958 14.609 20.387 1.00 75.69 173 PRO A O 1
ATOM 1378 N N . HIS A 1 174 ? -19.969 12.826 19.024 1.00 75.56 174 HIS A N 1
ATOM 1379 C CA . HIS A 1 174 ? -20.737 11.932 19.896 1.00 75.56 174 HIS A CA 1
ATOM 1380 C C . HIS A 1 174 ? -19.836 11.089 20.816 1.00 75.56 174 HIS A C 1
ATOM 1382 O O . HIS A 1 174 ? -20.329 10.222 21.535 1.00 75.56 174 HIS A O 1
ATOM 1388 N N . GLY A 1 175 ? -18.519 11.308 20.787 1.00 82.00 175 GLY A N 1
ATOM 1389 C CA . GLY A 1 175 ? -17.539 10.611 21.614 1.00 82.00 175 GLY A CA 1
ATOM 1390 C C . GLY A 1 175 ? -17.160 9.214 21.116 1.00 82.00 175 GLY A C 1
ATOM 1391 O O . GLY A 1 175 ? -16.386 8.535 21.788 1.00 82.00 175 GLY A O 1
ATOM 1392 N N . VAL A 1 176 ? -17.658 8.765 19.955 1.00 86.12 176 VAL A N 1
ATOM 1393 C CA . VAL A 1 176 ? -17.435 7.397 19.456 1.00 86.12 176 VAL A CA 1
ATOM 1394 C C . VAL A 1 176 ? -16.686 7.434 18.132 1.00 86.12 176 VAL A C 1
ATOM 1396 O O . VAL A 1 176 ? -17.173 7.955 17.130 1.00 86.12 176 VAL A O 1
ATOM 1399 N N . SER A 1 177 ? -15.494 6.843 18.106 1.00 92.06 177 SER A N 1
ATOM 1400 C CA . SER A 1 177 ? -14.712 6.746 16.875 1.00 92.06 177 SER A CA 1
ATOM 1401 C C . SER A 1 177 ? -15.335 5.745 15.886 1.00 92.06 177 SER A C 1
ATOM 1403 O O . SER A 1 177 ? -16.020 4.804 16.305 1.00 92.06 177 SER A O 1
ATOM 1405 N N . PRO A 1 178 ? -15.105 5.886 14.565 1.00 91.88 178 PRO A N 1
ATOM 1406 C CA . PRO A 1 178 ? -15.605 4.929 13.575 1.00 91.88 178 PRO A CA 1
ATOM 1407 C C . PRO A 1 178 ? -15.194 3.480 13.865 1.00 91.88 178 PRO A C 1
ATOM 1409 O O . PRO A 1 178 ? -15.990 2.557 13.676 1.00 91.88 178 PRO A O 1
ATOM 1412 N N . LEU A 1 179 ? -13.966 3.277 14.353 1.00 92.62 179 LEU A N 1
ATOM 1413 C CA . LEU A 1 179 ? -13.475 1.963 14.751 1.00 92.62 179 LEU A CA 1
ATOM 1414 C C . LEU A 1 179 ? -14.178 1.461 16.021 1.00 92.62 179 LEU A C 1
ATOM 1416 O O . LEU A 1 179 ? -14.592 0.305 16.052 1.00 92.62 179 LEU A O 1
ATOM 1420 N N . ALA A 1 180 ? -14.374 2.314 17.033 1.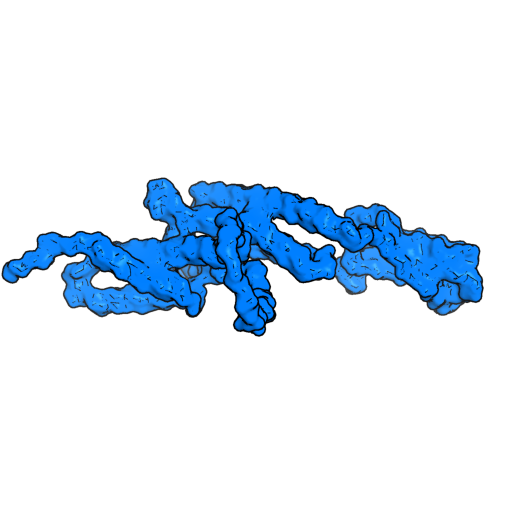00 91.88 180 ALA A N 1
ATOM 1421 C CA . ALA A 1 180 ? -15.087 1.943 18.258 1.00 91.88 180 ALA A CA 1
ATOM 1422 C C . ALA A 1 180 ? -16.539 1.536 17.979 1.00 91.88 180 ALA A C 1
ATOM 1424 O O . ALA A 1 180 ? -17.026 0.550 18.536 1.00 91.88 180 ALA A O 1
ATOM 1425 N N . TRP A 1 181 ? -17.209 2.253 17.072 1.00 92.75 181 TRP A N 1
ATOM 1426 C CA . TRP A 1 181 ? -18.543 1.893 16.597 1.00 92.75 181 TRP A CA 1
ATOM 1427 C C . TRP A 1 181 ? -18.549 0.501 15.951 1.00 92.75 181 TRP A C 1
ATOM 1429 O O . TRP A 1 181 ? -19.332 -0.353 16.357 1.00 92.75 181 TRP A O 1
ATOM 1439 N N . LEU A 1 182 ? -17.632 0.231 15.015 1.00 92.44 182 LEU A N 1
ATOM 1440 C CA . LEU A 1 182 ? -17.562 -1.062 14.322 1.00 92.44 182 LEU A CA 1
ATOM 1441 C C . LEU A 1 182 ? -17.285 -2.229 15.281 1.00 92.44 182 LEU A C 1
ATOM 1443 O O . LEU A 1 182 ? -17.847 -3.312 15.127 1.00 92.44 182 LEU A O 1
ATOM 1447 N N . LEU A 1 183 ? -16.403 -2.015 16.257 1.00 92.44 183 LEU A N 1
ATOM 1448 C CA . LEU A 1 183 ? -16.058 -3.012 17.269 1.00 92.44 183 LEU A CA 1
ATOM 1449 C C . LEU A 1 183 ? -17.227 -3.271 18.226 1.00 92.44 183 LEU A C 1
ATOM 1451 O O . LEU A 1 183 ? -17.458 -4.416 18.604 1.00 92.44 183 LEU A O 1
ATOM 1455 N N . SER A 1 184 ? -17.996 -2.236 18.568 1.00 90.12 184 SER A N 1
ATOM 1456 C CA . SER A 1 184 ? -19.214 -2.382 19.372 1.00 90.12 184 SER A CA 1
ATOM 1457 C C . SER A 1 184 ? -20.279 -3.188 18.623 1.00 90.12 184 SER A C 1
ATOM 1459 O O . SER A 1 184 ? -20.784 -4.166 19.166 1.00 90.12 184 SER A O 1
ATOM 1461 N N . GLU A 1 185 ? -20.528 -2.865 17.350 1.00 89.06 185 GLU A N 1
ATOM 1462 C CA . GLU A 1 185 ? -21.433 -3.623 16.469 1.00 89.06 185 GLU A CA 1
ATOM 1463 C C . GLU A 1 185 ? -20.996 -5.089 16.314 1.00 89.06 185 GLU A C 1
ATOM 1465 O O . GLU A 1 185 ? -21.825 -5.999 16.288 1.00 89.06 185 GLU A O 1
ATOM 1470 N N . TYR A 1 186 ? -19.685 -5.351 16.244 1.00 89.94 186 TYR A N 1
ATOM 1471 C CA . TYR A 1 186 ? -19.157 -6.717 16.237 1.00 89.94 186 TYR A CA 1
ATOM 1472 C C . TYR A 1 186 ? -19.525 -7.471 17.513 1.00 89.94 186 TYR A C 1
ATOM 1474 O O . TYR A 1 186 ? -20.065 -8.572 17.422 1.00 89.94 186 TYR A O 1
ATOM 1482 N N . LEU A 1 187 ? -19.284 -6.880 18.684 1.00 87.94 187 LEU A N 1
ATOM 1483 C CA . LEU A 1 187 ? -19.586 -7.514 19.968 1.00 87.94 187 LEU A CA 1
ATOM 1484 C C . LEU A 1 187 ? -21.085 -7.779 20.144 1.00 87.94 187 LEU A C 1
ATOM 1486 O O . LEU A 1 187 ? -21.456 -8.860 20.594 1.00 87.94 187 LEU A O 1
ATOM 1490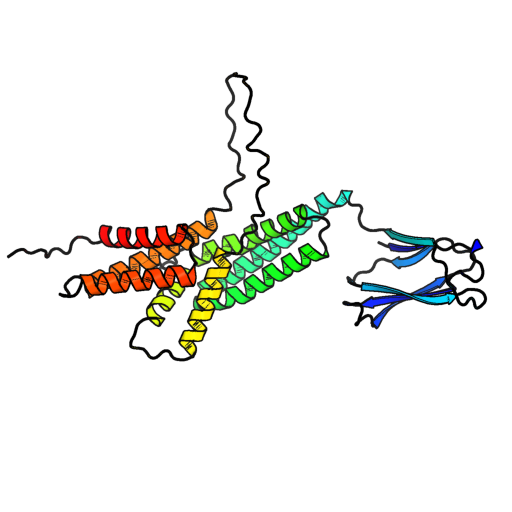 N N . GLU A 1 188 ? -21.934 -6.844 19.717 1.00 85.38 188 GLU A N 1
ATOM 1491 C CA . GLU A 1 188 ? -23.395 -6.985 19.753 1.00 85.38 188 GLU A CA 1
ATOM 1492 C C . GLU A 1 188 ? -23.896 -8.053 18.762 1.00 85.38 188 GLU A C 1
ATOM 1494 O O . GLU A 1 188 ? -24.837 -8.793 19.051 1.00 85.38 188 GLU A O 1
ATOM 1499 N N . SER A 1 189 ? -23.232 -8.216 17.612 1.00 79.88 189 SER A N 1
ATOM 1500 C CA . SER A 1 189 ? -23.568 -9.260 16.630 1.00 79.88 189 SER A CA 1
ATOM 1501 C C . SER A 1 189 ? -23.230 -10.688 17.085 1.00 79.88 189 SER A C 1
ATOM 1503 O O . SER A 1 189 ? -23.746 -11.650 16.513 1.00 79.88 189 SER A O 1
ATOM 1505 N N . VAL A 1 190 ? -22.367 -10.825 18.097 1.00 72.44 190 VAL A N 1
ATOM 1506 C CA . VAL A 1 190 ? -21.910 -12.107 18.657 1.00 72.44 190 VAL A CA 1
ATOM 1507 C C . VAL A 1 190 ? -22.799 -12.564 19.835 1.00 72.44 190 VAL A C 1
ATOM 1509 O O . VAL A 1 190 ? -22.673 -13.699 20.294 1.00 72.44 190 VAL A O 1
ATOM 1512 N N . GLU A 1 191 ? -23.750 -11.745 20.307 1.00 63.19 191 GLU A N 1
ATOM 1513 C CA . GLU A 1 191 ? -24.634 -12.103 21.428 1.00 63.19 191 GLU A CA 1
ATOM 1514 C C . GLU A 1 191 ? -25.772 -13.091 21.047 1.00 63.19 191 GLU A C 1
ATOM 1516 O O . GLU A 1 191 ? -26.543 -12.839 20.113 1.00 63.19 191 GLU A O 1
ATOM 1521 N N . PRO A 1 192 ? -25.959 -14.209 21.783 1.00 55.41 192 PRO A N 1
ATOM 1522 C CA . PRO A 1 192 ? -27.120 -15.100 21.625 1.00 55.41 192 PRO A CA 1
ATOM 1523 C C . PRO A 1 192 ? -28.393 -14.494 22.270 1.00 55.41 192 PRO A C 1
ATOM 1525 O O . PRO A 1 192 ? -28.267 -13.825 23.294 1.00 55.41 192 PRO A O 1
ATOM 1528 N N . PRO A 1 193 ? -29.626 -14.702 21.727 1.00 46.72 193 PRO A N 1
ATOM 1529 C CA . PRO A 1 193 ? -30.078 -15.829 20.898 1.00 46.72 193 PRO A CA 1
ATOM 1530 C C . PRO A 1 193 ? -30.320 -15.480 19.415 1.00 46.72 193 PRO A C 1
ATOM 1532 O O . PRO A 1 193 ? -31.033 -16.202 18.708 1.00 46.72 193 PRO A O 1
ATOM 1535 N N . ARG A 1 194 ? -29.784 -14.361 18.911 1.00 51.84 194 ARG A N 1
ATOM 1536 C CA . ARG A 1 194 ? -30.035 -13.928 17.529 1.00 51.84 194 ARG A CA 1
ATOM 1537 C C . ARG A 1 194 ? -29.313 -14.865 16.559 1.00 51.84 194 ARG A C 1
ATOM 1539 O O . ARG A 1 194 ? -28.108 -14.776 16.373 1.00 51.84 194 ARG A O 1
ATOM 1546 N N . ARG A 1 195 ? -30.075 -15.797 15.971 1.00 45.19 195 ARG A N 1
ATOM 1547 C CA . ARG A 1 195 ? -29.645 -16.762 14.942 1.00 45.19 195 ARG A CA 1
ATOM 1548 C C . ARG A 1 195 ? -28.573 -16.152 14.042 1.00 45.19 195 ARG A C 1
ATOM 1550 O O . ARG A 1 195 ? -28.837 -15.138 13.389 1.00 45.19 195 ARG A O 1
ATOM 1557 N N . ALA A 1 196 ? -27.406 -16.798 13.991 1.00 51.56 196 ALA A N 1
ATOM 1558 C CA . ALA A 1 196 ? -26.305 -16.467 13.097 1.00 51.56 196 ALA A CA 1
ATOM 1559 C C . ALA A 1 196 ? -26.800 -16.497 11.645 1.00 51.56 196 ALA A C 1
ATOM 1561 O O . ALA A 1 196 ? -26.783 -17.512 10.954 1.00 51.56 196 ALA A O 1
ATOM 1562 N N . THR A 1 197 ? -27.325 -15.366 11.193 1.00 62.66 197 THR A N 1
ATOM 1563 C CA . THR A 1 197 ? -27.771 -15.185 9.820 1.00 62.66 197 THR A CA 1
ATOM 1564 C C . THR A 1 197 ? -26.501 -15.097 8.980 1.00 62.66 197 THR A C 1
ATOM 1566 O O . THR A 1 197 ? -25.533 -14.471 9.411 1.00 62.66 197 THR A O 1
ATOM 1569 N N . SER A 1 198 ? -26.466 -15.690 7.784 1.00 64.56 198 SER A N 1
ATOM 1570 C CA . SER A 1 198 ? -25.269 -15.719 6.916 1.00 64.56 198 SER A CA 1
ATOM 1571 C C . SER A 1 198 ? -24.589 -14.348 6.738 1.00 64.56 198 SER A C 1
ATOM 1573 O O . SER A 1 198 ? -23.368 -14.259 6.616 1.00 64.56 198 SER A O 1
ATOM 1575 N N . ARG A 1 199 ? -25.368 -13.260 6.806 1.00 64.69 199 ARG A N 1
ATOM 1576 C CA . ARG A 1 199 ? -24.896 -11.866 6.782 1.00 64.69 199 ARG A CA 1
ATOM 1577 C C . ARG A 1 199 ? -23.996 -11.485 7.971 1.00 64.69 199 ARG A C 1
ATOM 1579 O O . ARG A 1 199 ? -23.025 -10.763 7.761 1.00 64.69 199 ARG A O 1
ATOM 1586 N N . GLY A 1 200 ? -24.262 -11.994 9.176 1.00 75.44 200 GLY A N 1
ATOM 1587 C CA . GLY A 1 200 ? -23.462 -11.732 10.382 1.00 75.44 200 GLY A CA 1
ATOM 1588 C C . GLY A 1 200 ? -22.084 -12.400 10.336 1.00 75.44 200 GLY A C 1
ATOM 1589 O O . GLY A 1 200 ? -21.077 -11.773 10.654 1.00 75.44 200 GLY A O 1
ATOM 1590 N N . ALA A 1 201 ? -22.005 -13.628 9.813 1.00 78.81 201 ALA A N 1
ATOM 1591 C CA . ALA A 1 201 ? -20.729 -14.325 9.628 1.00 78.81 201 ALA A CA 1
ATOM 1592 C C . ALA A 1 201 ? -19.817 -13.609 8.611 1.00 78.81 201 ALA A C 1
ATOM 1594 O O . ALA A 1 201 ? -18.613 -13.449 8.839 1.00 78.81 201 ALA A O 1
ATOM 1595 N N . VAL A 1 202 ? -20.394 -13.120 7.505 1.00 83.38 202 VAL A N 1
ATOM 1596 C CA . VAL A 1 202 ? -19.660 -12.328 6.504 1.00 83.38 202 VAL A CA 1
ATOM 1597 C C . VAL A 1 202 ? -19.174 -11.012 7.108 1.00 83.38 202 VAL A C 1
ATOM 1599 O O . VAL A 1 202 ? -18.013 -10.656 6.907 1.00 83.38 202 VAL A O 1
ATOM 1602 N N . PHE A 1 203 ? -20.019 -10.315 7.869 1.00 85.69 203 PHE A N 1
ATOM 1603 C CA . PHE A 1 203 ? -19.641 -9.094 8.580 1.00 85.69 203 PHE A CA 1
ATOM 1604 C C . PHE A 1 203 ? -18.464 -9.334 9.534 1.00 85.69 203 PHE A C 1
ATOM 1606 O O . PHE A 1 203 ? -17.416 -8.709 9.361 1.00 85.69 203 PHE A O 1
ATOM 1613 N N . GLY A 1 204 ? -18.568 -10.312 10.439 1.00 86.00 204 GLY A N 1
ATOM 1614 C CA . GLY A 1 204 ? -17.501 -10.632 11.390 1.00 86.00 204 GLY A CA 1
ATOM 1615 C C . GLY A 1 204 ? -16.179 -11.002 10.712 1.00 86.00 204 GLY A C 1
ATOM 1616 O O . GLY A 1 204 ? -15.113 -10.547 11.124 1.00 86.00 204 GLY A O 1
ATOM 1617 N N . SER A 1 205 ? -16.231 -11.739 9.595 1.00 86.44 205 SER A N 1
ATOM 1618 C CA . SER A 1 205 ? -15.027 -12.058 8.813 1.00 86.44 205 SER A CA 1
ATOM 1619 C C . SER A 1 205 ? -14.335 -10.819 8.226 1.00 86.44 205 SER A C 1
ATOM 1621 O O . SER A 1 205 ? -13.107 -10.785 8.130 1.00 86.44 205 SER A O 1
ATOM 1623 N N . ARG A 1 206 ? -15.103 -9.789 7.845 1.00 86.56 206 ARG A N 1
ATOM 1624 C CA . ARG A 1 206 ? -14.562 -8.532 7.310 1.00 86.56 206 ARG A CA 1
ATOM 1625 C C . ARG A 1 206 ? -13.959 -7.673 8.415 1.00 86.56 206 ARG A C 1
ATOM 1627 O O . ARG A 1 206 ? -12.894 -7.108 8.186 1.00 86.56 206 ARG A O 1
ATOM 1634 N N . VAL A 1 207 ? -14.594 -7.622 9.589 1.00 88.69 207 VAL A N 1
ATOM 1635 C CA . VAL A 1 207 ? -14.060 -6.914 10.764 1.00 88.69 207 VAL A CA 1
ATOM 1636 C C . VAL A 1 207 ? -12.713 -7.511 11.169 1.00 88.69 207 VAL A C 1
ATOM 1638 O O . VAL A 1 207 ? -11.735 -6.772 11.227 1.00 88.69 207 VAL A O 1
ATOM 1641 N N . ARG A 1 208 ? -12.619 -8.843 11.311 1.00 89.25 208 ARG A N 1
ATOM 1642 C CA . ARG A 1 208 ? -11.354 -9.527 11.647 1.00 89.25 208 ARG A CA 1
ATOM 1643 C C . ARG A 1 208 ? -10.238 -9.244 10.643 1.00 89.25 208 ARG A C 1
ATOM 1645 O O . ARG A 1 208 ? -9.122 -8.931 11.033 1.00 89.25 208 ARG A O 1
ATOM 1652 N N . ARG A 1 209 ? -10.525 -9.302 9.337 1.00 86.50 209 ARG A N 1
ATOM 1653 C CA . ARG A 1 209 ? -9.519 -8.975 8.307 1.00 86.50 209 ARG A CA 1
ATOM 1654 C C . ARG A 1 209 ? -9.053 -7.521 8.395 1.00 86.50 209 ARG A C 1
ATOM 1656 O O . ARG A 1 209 ? -7.871 -7.254 8.196 1.00 86.50 209 ARG A O 1
ATOM 1663 N N . LEU A 1 210 ? -9.969 -6.593 8.678 1.00 87.69 210 LEU A N 1
ATOM 1664 C CA . LEU A 1 210 ? -9.649 -5.179 8.847 1.00 87.69 210 LEU A CA 1
ATOM 1665 C C . LEU A 1 210 ? -8.746 -4.952 10.062 1.00 87.69 210 LEU A C 1
ATOM 1667 O O . LEU A 1 210 ? -7.698 -4.330 9.907 1.00 87.69 210 LEU A O 1
ATOM 1671 N N . THR A 1 211 ? -9.104 -5.482 11.232 1.00 88.19 211 THR A N 1
ATOM 1672 C CA . THR A 1 211 ? -8.309 -5.316 12.458 1.00 88.19 211 THR A CA 1
ATOM 1673 C C . THR A 1 211 ? -6.943 -5.980 12.334 1.00 88.19 211 THR A C 1
ATOM 1675 O O . THR A 1 211 ? -5.938 -5.357 12.662 1.00 88.19 211 THR A O 1
ATOM 1678 N N . GLN A 1 212 ? -6.877 -7.182 11.758 1.00 86.75 212 GLN A N 1
ATOM 1679 C CA . GLN A 1 212 ? -5.612 -7.869 11.502 1.00 86.75 212 GLN A CA 1
ATOM 1680 C C . GLN A 1 212 ? -4.700 -7.054 10.581 1.00 86.75 212 GLN A C 1
ATOM 1682 O O . GLN A 1 212 ? -3.520 -6.914 10.881 1.00 86.75 212 GLN A O 1
ATOM 1687 N N . LEU A 1 213 ? -5.221 -6.461 9.503 1.00 82.44 213 LEU A N 1
ATOM 1688 C CA . LEU A 1 213 ? -4.411 -5.619 8.619 1.00 82.44 213 LEU A CA 1
ATOM 1689 C C . LEU A 1 213 ? -3.917 -4.359 9.331 1.00 82.44 213 LEU A C 1
ATOM 1691 O O . LEU A 1 213 ? -2.737 -4.050 9.241 1.00 82.44 213 LEU A O 1
ATOM 1695 N N . LEU A 1 214 ? -4.777 -3.655 10.068 1.00 83.31 214 LEU A N 1
ATOM 1696 C CA . LEU A 1 214 ?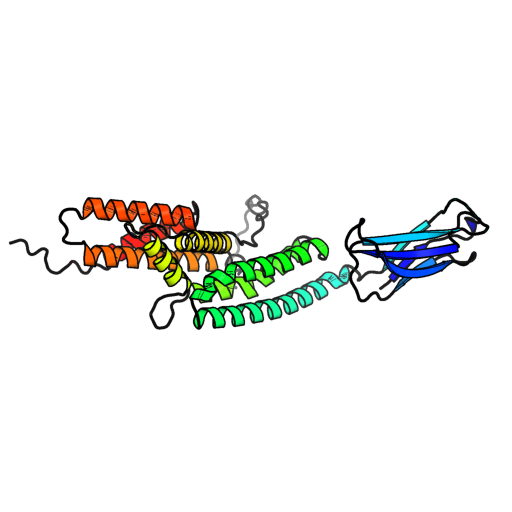 -4.376 -2.441 10.791 1.00 83.31 214 LEU A CA 1
ATOM 1697 C C . LEU A 1 214 ? -3.287 -2.701 11.839 1.00 83.31 214 LEU A C 1
ATOM 1699 O O . LEU A 1 214 ? -2.500 -1.808 12.132 1.00 83.31 214 LEU A O 1
ATOM 1703 N N . VAL A 1 215 ? -3.254 -3.914 12.386 1.00 81.06 215 VAL A N 1
ATOM 1704 C CA . VAL A 1 215 ? -2.301 -4.326 13.416 1.00 81.06 215 VAL A CA 1
ATOM 1705 C C . VAL A 1 215 ? -1.000 -4.913 12.843 1.00 81.06 215 VAL A C 1
ATOM 1707 O O . VAL A 1 215 ? 0.020 -4.877 13.524 1.00 81.06 215 VAL A O 1
ATOM 1710 N N . HIS A 1 216 ? -1.014 -5.438 11.612 1.00 74.56 216 HIS A N 1
ATOM 1711 C CA . HIS A 1 216 ? 0.134 -6.138 11.005 1.00 74.56 216 HIS A CA 1
ATOM 1712 C C . HIS A 1 216 ? 0.747 -5.440 9.790 1.00 74.56 216 HIS A C 1
ATOM 1714 O O . HIS A 1 216 ? 1.749 -5.920 9.264 1.00 74.56 216 HIS A O 1
ATOM 1720 N N . VAL A 1 217 ? 0.171 -4.345 9.289 1.00 64.06 217 VAL A N 1
ATOM 1721 C CA . VAL A 1 217 ? 0.906 -3.518 8.331 1.00 64.06 217 VAL A CA 1
ATOM 1722 C C . VAL A 1 217 ? 1.955 -2.785 9.163 1.00 64.06 217 VAL A C 1
ATOM 1724 O O . VAL A 1 217 ? 1.623 -1.852 9.868 1.00 64.06 217 VAL A O 1
ATOM 1727 N N . ASP A 1 218 ? 3.196 -3.249 9.164 1.00 57.75 218 ASP A N 1
ATOM 1728 C CA . ASP A 1 218 ? 4.320 -2.543 9.779 1.00 57.75 218 ASP A CA 1
ATOM 1729 C C . ASP A 1 218 ? 5.423 -2.422 8.719 1.00 57.75 218 ASP A C 1
ATOM 1731 O O . ASP A 1 218 ? 5.827 -3.440 8.155 1.00 57.75 218 ASP A O 1
ATOM 1735 N N . PRO A 1 219 ? 5.894 -1.208 8.384 1.00 49.53 219 PRO A N 1
ATOM 1736 C CA . PRO A 1 219 ? 7.073 -1.025 7.542 1.00 49.53 219 PRO A CA 1
ATOM 1737 C C . PRO A 1 219 ? 8.398 -1.221 8.306 1.00 49.53 219 PRO A C 1
ATOM 1739 O O . PRO A 1 219 ? 9.466 -1.047 7.716 1.00 49.53 219 PRO A O 1
ATOM 1742 N N . SER A 1 220 ? 8.379 -1.530 9.606 1.00 45.03 220 SER A N 1
ATOM 1743 C CA . SER A 1 220 ? 9.595 -1.771 10.388 1.00 45.03 220 SER A CA 1
ATOM 1744 C C . SER A 1 220 ? 10.238 -3.097 9.973 1.00 45.03 220 SER A C 1
ATOM 1746 O O . SER A 1 220 ? 9.832 -4.171 10.411 1.00 45.03 220 SER A O 1
ATOM 1748 N N . GLY A 1 221 ? 11.263 -3.024 9.122 1.00 40.81 221 GLY A N 1
ATOM 1749 C CA . GLY A 1 221 ? 12.203 -4.127 8.937 1.00 40.81 221 GLY A CA 1
ATOM 1750 C C . GLY A 1 221 ? 12.929 -4.467 10.249 1.00 40.81 221 GLY A C 1
ATOM 1751 O O . GLY A 1 221 ? 12.876 -3.680 11.203 1.00 40.81 221 GLY A O 1
ATOM 1752 N N . PRO A 1 222 ? 13.603 -5.629 10.324 1.00 31.08 222 PRO A N 1
ATOM 1753 C CA . PRO A 1 222 ? 14.420 -5.975 11.479 1.00 31.08 222 PRO A CA 1
ATOM 1754 C C . PRO A 1 222 ? 15.481 -4.886 11.671 1.00 31.08 222 PRO A C 1
ATOM 1756 O O . PRO A 1 222 ? 16.243 -4.579 10.758 1.00 31.08 222 PRO A O 1
ATOM 1759 N N . GLU A 1 223 ? 15.493 -4.259 12.846 1.00 34.47 223 GLU A N 1
ATOM 1760 C CA . GLU A 1 223 ? 16.568 -3.348 13.234 1.00 34.47 223 GLU A CA 1
ATOM 1761 C C . GLU A 1 223 ? 17.895 -4.125 13.148 1.00 34.47 223 GLU A C 1
ATOM 1763 O O . GLU A 1 223 ? 17.961 -5.231 13.693 1.00 34.47 223 GLU A O 1
ATOM 1768 N N . PRO A 1 224 ? 18.950 -3.606 12.495 1.00 33.25 224 PRO A N 1
ATOM 1769 C CA . PRO A 1 224 ? 20.257 -4.237 12.567 1.00 33.25 224 PRO A CA 1
ATOM 1770 C C . PRO A 1 224 ? 20.740 -4.181 14.021 1.00 33.25 224 PRO A C 1
ATOM 1772 O O . PRO A 1 224 ? 21.014 -3.120 14.583 1.00 33.25 224 PRO A O 1
ATOM 1775 N N . GLU A 1 225 ? 20.819 -5.354 14.639 1.00 34.97 225 GLU A N 1
ATOM 1776 C CA . GLU A 1 225 ? 21.166 -5.595 16.042 1.00 34.97 225 GLU A CA 1
ATOM 1777 C C . GLU A 1 225 ? 22.662 -5.346 16.354 1.00 34.97 225 GLU A C 1
ATOM 1779 O O . GLU A 1 225 ? 23.174 -5.773 17.384 1.00 34.97 225 GLU A O 1
ATOM 1784 N N . GLU A 1 226 ? 23.390 -4.629 15.493 1.00 36.97 226 GLU A N 1
ATOM 1785 C CA . GLU A 1 226 ? 24.852 -4.489 15.575 1.00 36.97 226 GLU A CA 1
ATOM 1786 C C . GLU A 1 226 ? 25.326 -3.258 16.370 1.00 36.97 226 GLU A C 1
ATOM 1788 O O . GLU A 1 226 ? 26.489 -3.178 16.756 1.00 36.97 226 GLU A O 1
ATOM 1793 N N . ALA A 1 227 ? 24.439 -2.324 16.730 1.00 34.56 227 ALA A N 1
ATOM 1794 C CA . ALA A 1 227 ? 24.824 -1.131 17.498 1.00 34.56 227 ALA A CA 1
ATOM 1795 C C . ALA A 1 227 ? 24.820 -1.319 19.032 1.00 34.56 227 ALA A C 1
ATOM 1797 O O . ALA A 1 227 ? 25.169 -0.393 19.764 1.00 34.56 227 ALA A O 1
ATOM 1798 N N . ARG A 1 228 ? 24.437 -2.495 19.555 1.00 36.22 228 ARG A N 1
ATOM 1799 C CA . ARG A 1 228 ? 24.403 -2.760 21.012 1.00 36.22 228 ARG A CA 1
ATOM 1800 C C . ARG A 1 228 ? 25.685 -3.382 21.577 1.00 36.22 228 ARG A C 1
ATOM 1802 O O . ARG A 1 228 ? 25.823 -3.444 22.794 1.00 36.22 228 ARG A O 1
ATOM 1809 N N . ALA A 1 229 ? 26.631 -3.793 20.731 1.00 32.41 229 ALA A N 1
ATOM 1810 C CA . ALA A 1 229 ? 27.840 -4.504 21.160 1.00 32.41 229 ALA A CA 1
ATOM 1811 C C . ALA A 1 229 ? 29.116 -3.638 21.257 1.00 32.41 229 ALA A C 1
ATOM 1813 O O . ALA A 1 229 ? 30.176 -4.163 21.585 1.00 32.41 229 ALA A O 1
ATOM 1814 N N . ALA A 1 230 ? 29.047 -2.322 21.026 1.00 32.75 230 ALA A N 1
ATOM 1815 C CA . ALA A 1 230 ? 30.201 -1.421 21.140 1.00 32.75 230 ALA A CA 1
ATOM 1816 C C . ALA A 1 230 ? 30.056 -0.470 22.339 1.00 32.75 230 ALA A C 1
ATOM 1818 O O . ALA A 1 230 ? 29.938 0.743 22.198 1.00 32.75 230 ALA A O 1
ATOM 1819 N N . GLY A 1 231 ? 30.025 -1.043 23.542 1.00 32.72 231 GLY A N 1
ATOM 1820 C CA . GLY A 1 231 ? 29.927 -0.309 24.802 1.00 32.72 231 GLY A CA 1
ATOM 1821 C C . GLY A 1 231 ? 31.118 -0.553 25.719 1.00 32.72 231 GLY A C 1
ATOM 1822 O O . GLY A 1 231 ? 30.909 -1.044 26.818 1.00 32.72 231 GLY A O 1
ATOM 1823 N N . LEU A 1 232 ? 32.347 -0.222 25.302 1.00 34.06 232 LEU A N 1
ATOM 1824 C CA . LEU A 1 232 ? 33.512 -0.135 26.197 1.00 34.06 232 LEU A CA 1
ATOM 1825 C C . LEU A 1 232 ? 34.538 0.894 25.682 1.00 34.06 232 LEU A C 1
ATOM 1827 O O . LEU A 1 232 ? 35.370 0.552 24.854 1.00 34.06 232 LEU A O 1
ATOM 1831 N N . SER A 1 233 ? 34.492 2.134 26.194 1.00 27.34 233 SER A N 1
ATOM 1832 C CA . SER A 1 233 ? 35.608 2.775 26.930 1.00 27.34 233 SER A CA 1
ATOM 1833 C C . SER A 1 233 ? 35.450 4.303 27.076 1.00 27.34 233 SER A C 1
ATOM 1835 O O . SER A 1 233 ? 35.334 5.028 26.095 1.00 27.34 233 SER A O 1
ATOM 1837 N N . LEU A 1 234 ? 35.482 4.728 28.345 1.00 27.88 234 LEU A N 1
ATOM 1838 C CA . LEU A 1 234 ? 35.758 6.030 28.977 1.00 27.88 234 LEU A CA 1
ATOM 1839 C C . LEU A 1 234 ? 36.088 7.286 28.135 1.00 27.88 234 LEU A C 1
ATOM 1841 O O . LEU A 1 234 ? 37.051 7.314 27.377 1.00 27.88 234 LEU A O 1
ATOM 1845 N N . GLY A 1 235 ? 35.453 8.404 28.521 1.00 26.27 235 GLY A N 1
ATOM 1846 C CA . GLY A 1 235 ? 35.960 9.764 28.291 1.00 26.27 235 GLY A CA 1
ATOM 1847 C C . GLY A 1 235 ? 34.996 10.870 28.739 1.00 26.27 235 GLY A C 1
ATOM 1848 O O . GLY A 1 235 ? 34.209 11.369 27.949 1.00 26.27 235 GLY A O 1
ATOM 1849 N N . ARG A 1 236 ? 35.052 11.257 30.018 1.00 27.38 236 ARG A N 1
ATOM 1850 C CA . ARG A 1 236 ? 34.263 12.338 30.638 1.00 27.38 236 ARG A CA 1
ATOM 1851 C C . ARG A 1 236 ? 34.742 13.720 30.159 1.00 27.38 236 ARG A C 1
ATOM 1853 O O . ARG A 1 236 ? 35.895 14.063 30.411 1.00 27.38 236 ARG A O 1
ATOM 1860 N N . ARG A 1 237 ? 33.857 14.546 29.585 1.00 25.42 237 ARG A N 1
ATOM 1861 C CA . ARG A 1 237 ? 33.926 16.020 29.682 1.00 25.42 237 ARG A CA 1
ATOM 1862 C C . ARG A 1 237 ? 32.557 16.662 29.441 1.00 25.42 237 ARG A C 1
ATOM 1864 O O . ARG A 1 237 ? 31.804 16.234 28.579 1.00 25.42 237 ARG A O 1
ATOM 1871 N N . GLU A 1 238 ? 32.257 17.628 30.298 1.00 24.75 238 GLU A N 1
ATOM 1872 C CA . GLU A 1 238 ? 30.990 18.339 30.469 1.00 24.75 238 GLU A CA 1
ATOM 1873 C C . GLU A 1 238 ? 30.716 19.368 29.361 1.00 24.75 238 GLU A C 1
ATOM 1875 O O . GLU A 1 238 ? 31.651 19.972 28.838 1.00 24.75 238 GLU A O 1
ATOM 1880 N N . GLY A 1 239 ? 29.425 19.640 29.131 1.00 22.47 239 GLY A N 1
ATOM 1881 C CA . GLY A 1 239 ? 28.926 20.929 28.638 1.00 22.47 239 GLY A CA 1
ATOM 1882 C C . GLY A 1 239 ? 28.430 20.944 27.191 1.00 22.47 239 GLY A C 1
ATOM 1883 O O . GLY A 1 239 ? 29.228 20.880 26.264 1.00 22.47 239 GLY A O 1
ATOM 1884 N N . GLY A 1 240 ? 27.115 21.113 27.013 1.00 23.30 240 GLY A N 1
ATOM 1885 C CA . GLY A 1 240 ? 26.492 21.444 25.728 1.00 23.30 240 GLY A CA 1
ATOM 1886 C C . GLY A 1 240 ? 25.131 20.782 25.538 1.00 23.30 240 GLY A C 1
ATOM 1887 O O . GLY A 1 240 ? 25.050 19.663 25.041 1.00 23.30 240 GLY A O 1
ATOM 1888 N N . GLU A 1 241 ? 24.067 21.464 25.957 1.00 26.20 241 GLU A N 1
ATOM 1889 C CA . GLU A 1 241 ? 22.700 21.165 25.530 1.00 26.20 241 GLU A CA 1
ATOM 1890 C C . GLU A 1 241 ? 22.599 21.312 24.007 1.00 26.20 241 GLU A C 1
ATOM 1892 O O . GLU A 1 241 ? 22.966 22.359 23.492 1.00 26.20 241 GLU A O 1
ATOM 1897 N N . GLU A 1 242 ? 22.080 20.298 23.305 1.00 24.17 242 GLU A N 1
ATOM 1898 C CA . GLU A 1 242 ? 21.168 20.482 22.166 1.00 24.17 242 GLU A CA 1
ATOM 1899 C C . GLU A 1 242 ? 20.563 19.138 21.706 1.00 24.17 242 GLU A C 1
ATOM 1901 O O . GLU A 1 242 ? 21.216 18.255 21.160 1.00 24.17 242 GLU A O 1
ATOM 1906 N N . GLN A 1 243 ? 19.266 19.007 21.999 1.00 27.22 243 GLN A N 1
ATOM 1907 C CA . GLN A 1 243 ? 18.217 18.392 21.175 1.00 27.22 243 GLN A CA 1
ATOM 1908 C C . GLN A 1 243 ? 18.457 16.990 20.578 1.00 27.22 243 GLN A C 1
ATOM 1910 O O . GLN A 1 243 ? 18.693 16.794 19.392 1.00 27.22 243 GLN A O 1
ATOM 1915 N N . GLY A 1 244 ? 18.212 15.993 21.434 1.00 24.39 244 GLY A N 1
ATOM 1916 C CA . GLY A 1 244 ? 17.102 15.036 21.286 1.00 24.39 244 GLY A CA 1
ATOM 1917 C C . GLY A 1 244 ? 16.810 14.470 19.892 1.00 24.39 244 GLY A C 1
ATOM 1918 O O . GLY A 1 244 ? 16.022 15.027 19.132 1.00 24.39 244 GLY A O 1
ATOM 1919 N N . GLY A 1 245 ? 17.353 13.281 19.622 1.00 24.28 245 GLY A N 1
ATOM 1920 C CA . GLY A 1 245 ? 17.071 12.488 18.429 1.00 24.28 245 GLY A CA 1
ATOM 1921 C C . GLY A 1 245 ? 15.599 12.081 18.280 1.00 24.28 245 GLY A C 1
ATOM 1922 O O . GLY A 1 245 ? 15.010 11.441 19.149 1.00 24.28 245 GLY A O 1
ATOM 1923 N N . ALA A 1 246 ? 15.023 12.389 17.119 1.00 33.25 246 ALA A N 1
ATOM 1924 C CA . ALA A 1 246 ? 13.709 11.923 16.687 1.00 33.25 246 ALA A CA 1
ATOM 1925 C C . ALA A 1 246 ? 13.868 10.792 15.657 1.00 33.25 246 ALA A C 1
ATOM 1927 O O . ALA A 1 246 ? 13.803 11.012 14.451 1.00 33.25 246 ALA A O 1
ATOM 1928 N N . GLY A 1 247 ? 14.104 9.569 16.137 1.00 31.95 247 GLY A N 1
ATOM 1929 C CA . GLY A 1 247 ? 14.234 8.378 15.281 1.00 31.95 247 GLY A CA 1
ATOM 1930 C C . GLY A 1 247 ? 13.311 7.209 15.635 1.00 31.95 247 GLY A C 1
ATOM 1931 O O . GLY A 1 247 ? 13.241 6.250 14.878 1.00 31.95 247 GLY A O 1
ATOM 1932 N N . GLN A 1 248 ? 12.580 7.272 16.755 1.00 33.22 248 GLN A N 1
ATOM 1933 C CA . GLN A 1 248 ? 11.956 6.083 17.367 1.00 33.22 248 GLN A CA 1
ATOM 1934 C C . GLN A 1 248 ? 10.431 6.188 17.589 1.00 33.22 248 GLN A C 1
ATOM 1936 O O . GLN A 1 248 ? 9.837 5.334 18.239 1.00 33.22 248 GLN A O 1
ATOM 1941 N N . GLY A 1 249 ? 9.775 7.224 17.048 1.00 31.69 249 GLY A N 1
ATOM 1942 C CA . GLY A 1 249 ? 8.386 7.581 17.389 1.00 31.69 249 GLY A CA 1
ATOM 1943 C C . GLY A 1 249 ? 7.262 6.957 16.547 1.00 31.69 249 GLY A C 1
ATOM 1944 O O . GLY A 1 249 ? 6.097 7.110 16.903 1.00 31.69 249 GLY A O 1
ATOM 1945 N N . CYS A 1 250 ? 7.552 6.271 15.434 1.00 37.25 250 CYS A N 1
ATOM 1946 C CA . CYS A 1 250 ? 6.488 5.841 14.506 1.00 37.25 250 CYS A CA 1
ATOM 1947 C C . CYS A 1 250 ? 5.797 4.524 14.925 1.00 37.25 250 CYS A C 1
ATOM 1949 O O . CYS A 1 250 ? 4.596 4.372 14.716 1.00 37.25 250 CYS A O 1
ATOM 1951 N N . LYS A 1 251 ? 6.530 3.610 15.588 1.00 49.31 251 LYS A N 1
ATOM 1952 C CA . LYS A 1 251 ? 6.041 2.287 16.043 1.00 49.31 251 LYS A CA 1
ATOM 1953 C C . LYS A 1 251 ? 4.901 2.386 17.068 1.00 49.31 251 LYS A C 1
ATOM 1955 O O . LYS A 1 251 ? 4.039 1.516 17.129 1.00 49.31 251 LYS A O 1
ATOM 1960 N N . SER A 1 252 ? 4.904 3.436 17.893 1.00 56.12 252 SER A N 1
ATOM 1961 C CA . SER A 1 252 ? 3.991 3.561 19.029 1.00 56.12 252 SER A CA 1
ATOM 1962 C C . SER A 1 252 ? 2.658 4.199 18.656 1.00 56.12 252 SER A C 1
ATOM 1964 O O . SER A 1 252 ? 1.641 3.759 19.162 1.00 56.12 252 SER A O 1
ATOM 1966 N N . SER A 1 253 ? 2.612 5.192 17.765 1.00 63.16 253 SER A N 1
ATOM 1967 C CA . SER A 1 253 ? 1.425 6.055 17.644 1.00 63.16 253 SER A CA 1
ATOM 1968 C C . SER A 1 253 ? 0.166 5.349 17.112 1.00 63.16 253 SER A C 1
ATOM 1970 O O . SER A 1 253 ? -0.908 5.501 17.697 1.00 63.16 253 SER A O 1
ATOM 1972 N N . SER A 1 254 ? 0.270 4.559 16.037 1.00 74.44 254 SER A N 1
ATOM 1973 C CA . SER A 1 254 ? -0.895 3.949 15.373 1.00 74.44 254 SER A CA 1
ATOM 1974 C C . SER A 1 254 ? -1.480 2.774 16.167 1.00 74.44 254 SER A C 1
ATOM 1976 O O . SER A 1 254 ? -2.675 2.765 16.471 1.00 74.44 254 SER A O 1
ATOM 1978 N N . LEU A 1 255 ? -0.639 1.818 16.575 1.00 84.25 255 LEU A N 1
ATOM 1979 C CA . LEU A 1 255 ? -1.024 0.695 17.440 1.00 84.25 255 LEU A CA 1
ATOM 1980 C C . LEU A 1 255 ? -1.510 1.174 18.813 1.00 84.25 255 LEU A C 1
ATOM 1982 O O . LEU A 1 255 ? -2.455 0.612 19.373 1.00 84.25 255 LEU A O 1
ATOM 1986 N N . TRP A 1 256 ? -0.923 2.248 19.347 1.00 85.69 256 TRP A N 1
ATOM 1987 C CA . TRP A 1 256 ? -1.422 2.872 20.568 1.00 85.69 256 TRP A CA 1
ATOM 1988 C C . TRP A 1 256 ? -2.825 3.449 20.365 1.00 85.69 256 TRP A C 1
ATOM 1990 O O . TRP A 1 256 ? -3.704 3.157 21.167 1.00 85.69 256 TRP A O 1
ATOM 2000 N N . GLY A 1 257 ? -3.091 4.160 19.264 1.00 87.06 257 GLY A N 1
ATOM 2001 C CA . GLY A 1 257 ? -4.435 4.666 18.953 1.00 87.06 257 GLY A CA 1
ATOM 2002 C C . GLY A 1 257 ? -5.484 3.552 18.854 1.00 87.06 257 GLY A C 1
ATOM 2003 O O . GLY A 1 257 ? -6.574 3.663 19.417 1.00 87.06 257 GLY A O 1
ATOM 2004 N N . ILE A 1 258 ? -5.139 2.437 18.204 1.00 90.69 258 ILE A N 1
ATOM 2005 C CA . ILE A 1 258 ? -6.040 1.283 18.061 1.00 90.69 258 ILE A CA 1
ATOM 2006 C C . ILE A 1 258 ? -6.257 0.575 19.409 1.00 90.69 258 ILE A C 1
ATOM 2008 O O . ILE A 1 258 ? -7.388 0.218 19.738 1.00 90.69 258 ILE A O 1
ATOM 2012 N N . SER A 1 259 ? -5.211 0.411 20.225 1.00 91.06 259 SER A N 1
ATOM 2013 C CA . SER A 1 259 ? -5.335 -0.212 21.553 1.00 91.06 259 SER A CA 1
ATOM 2014 C C . SER A 1 259 ? -6.097 0.669 22.552 1.00 91.06 259 SER A C 1
ATOM 2016 O O . SER A 1 259 ? -6.929 0.148 23.295 1.00 91.06 259 SER A O 1
ATOM 2018 N N . GLN A 1 260 ? -5.923 1.996 22.523 1.00 90.62 260 GLN A N 1
ATOM 2019 C CA . GLN A 1 260 ? -6.756 2.925 23.301 1.00 90.62 260 GLN A CA 1
ATOM 2020 C C . GLN A 1 260 ? -8.218 2.891 22.846 1.00 90.62 260 GLN A C 1
ATOM 2022 O O . GLN A 1 260 ? -9.123 2.880 23.680 1.00 90.62 260 GLN A O 1
ATOM 2027 N N . CYS A 1 261 ? -8.464 2.804 21.536 1.00 92.44 261 CYS A N 1
ATOM 2028 C CA . CYS A 1 261 ? -9.812 2.626 21.005 1.00 92.44 261 CYS A CA 1
ATOM 2029 C C . CYS A 1 261 ? -10.453 1.326 21.524 1.00 92.44 261 CYS A C 1
ATOM 2031 O O . CYS A 1 261 ? -11.607 1.344 21.949 1.00 92.44 261 CYS A O 1
ATOM 2033 N N . TRP A 1 262 ? -9.712 0.210 21.538 1.00 94.19 262 TRP A N 1
ATOM 2034 C CA . TRP A 1 262 ? -10.202 -1.060 22.088 1.00 94.19 262 TRP A CA 1
ATOM 2035 C C . TRP A 1 262 ? -10.495 -0.971 23.586 1.00 94.19 262 TRP A C 1
ATOM 2037 O O . TRP A 1 262 ? -11.567 -1.388 24.022 1.00 94.19 262 TRP A O 1
ATOM 2047 N N . ARG A 1 263 ? -9.591 -0.362 24.363 1.00 93.19 263 ARG A N 1
ATOM 2048 C CA . ARG A 1 263 ? -9.797 -0.097 25.793 1.00 93.19 263 ARG A CA 1
ATOM 2049 C C . ARG A 1 263 ? -11.117 0.638 26.039 1.00 93.19 263 ARG A C 1
ATOM 2051 O O . ARG A 1 263 ? -11.871 0.228 26.917 1.00 93.19 263 ARG A O 1
ATOM 2058 N N . GLY A 1 264 ? -11.404 1.687 25.265 1.00 90.94 264 GLY A N 1
ATOM 2059 C CA . GLY A 1 264 ? -12.647 2.455 25.379 1.00 90.94 264 GLY A CA 1
ATOM 2060 C C . GLY A 1 264 ? -13.901 1.620 25.099 1.00 90.94 264 GLY A C 1
ATOM 2061 O O . GLY A 1 264 ? -14.868 1.696 25.853 1.00 90.94 264 GLY A O 1
ATOM 2062 N N . VAL A 1 265 ? -13.869 0.765 24.070 1.00 93.06 265 VAL A N 1
ATOM 2063 C CA . VAL A 1 265 ? -14.981 -0.152 23.745 1.00 93.06 265 VAL A CA 1
ATOM 2064 C C . VAL A 1 265 ? -15.213 -1.162 24.868 1.00 93.06 265 VAL A C 1
ATOM 2066 O O . VAL A 1 265 ? -16.352 -1.361 25.287 1.00 93.06 265 VAL A O 1
ATOM 2069 N N . VAL A 1 266 ? -14.143 -1.776 25.383 1.00 93.12 266 VAL A N 1
ATOM 2070 C CA . VAL A 1 266 ? -14.215 -2.715 26.515 1.00 93.12 266 VAL A CA 1
ATOM 2071 C C . VAL A 1 266 ? -14.809 -2.023 27.737 1.00 93.12 266 VAL A C 1
ATOM 2073 O O . VAL A 1 266 ? -15.743 -2.543 28.340 1.00 93.12 266 VAL A O 1
ATOM 2076 N N . GLN A 1 267 ? -14.305 -0.837 28.074 1.00 91.94 267 GLN A N 1
ATOM 2077 C CA . GLN A 1 267 ? -14.787 -0.054 29.207 1.00 91.94 267 GLN A CA 1
ATOM 2078 C C . GLN A 1 267 ? -16.282 0.255 29.084 1.00 91.94 267 GLN A C 1
ATOM 2080 O O . GLN A 1 267 ? -17.032 0.033 30.031 1.00 91.94 267 GLN A O 1
ATOM 2085 N N . GLN A 1 268 ? -16.732 0.685 27.904 1.00 90.31 268 GLN A N 1
ATOM 2086 C CA . GLN A 1 268 ? -18.140 0.979 27.656 1.00 90.31 268 GLN A CA 1
ATOM 2087 C C . GLN A 1 268 ? -19.024 -0.274 27.764 1.00 90.31 268 GLN A C 1
ATOM 2089 O O . GLN A 1 268 ? -20.111 -0.206 28.330 1.00 90.31 268 GLN A O 1
ATOM 2094 N N . GLN A 1 269 ? -18.572 -1.425 27.257 1.00 90.00 269 GLN A N 1
ATOM 2095 C CA . GLN A 1 269 ? -19.320 -2.684 27.358 1.00 90.00 269 GLN A CA 1
ATOM 2096 C C . GLN A 1 269 ? -19.455 -3.165 28.805 1.00 90.00 269 GLN A C 1
ATOM 2098 O O . GLN A 1 269 ? -20.536 -3.572 29.227 1.00 90.00 269 GLN A O 1
ATOM 2103 N N . VAL A 1 270 ? -18.377 -3.074 29.586 1.00 89.94 270 VAL A N 1
ATOM 2104 C CA . VAL A 1 270 ? -18.404 -3.428 31.010 1.00 89.94 270 VAL A CA 1
ATOM 2105 C C . VAL A 1 270 ? -19.299 -2.463 31.786 1.00 89.94 270 VAL A C 1
ATOM 2107 O O . VAL A 1 270 ? -20.096 -2.913 32.602 1.00 89.94 270 VAL A O 1
ATOM 2110 N N . GLN A 1 271 ? -19.245 -1.162 31.495 1.00 89.06 271 GLN A N 1
ATOM 2111 C CA . GLN A 1 271 ? -20.118 -0.178 32.133 1.00 89.06 271 GLN A CA 1
ATOM 2112 C C . GLN A 1 271 ? -21.603 -0.463 31.859 1.00 89.06 271 GLN A C 1
ATOM 2114 O O . GLN A 1 271 ? -22.377 -0.582 32.806 1.00 89.06 271 GLN A O 1
ATOM 2119 N N . ARG A 1 272 ? -21.994 -0.669 30.591 1.00 87.75 272 ARG A N 1
ATOM 2120 C CA . ARG A 1 272 ? -23.381 -1.027 30.229 1.00 87.75 272 ARG A CA 1
ATOM 2121 C C . ARG A 1 272 ? -23.840 -2.311 30.924 1.00 87.75 272 ARG A C 1
ATOM 2123 O O . ARG A 1 272 ? -24.980 -2.400 31.372 1.00 87.75 272 ARG A O 1
ATOM 2130 N N . PHE A 1 273 ? -22.959 -3.309 31.021 1.00 87.69 273 PHE A N 1
ATOM 2131 C CA . PHE A 1 273 ? -23.249 -4.551 31.733 1.00 87.69 273 PHE A CA 1
ATOM 2132 C C . PHE A 1 273 ? -23.501 -4.312 33.225 1.00 87.69 273 PHE A C 1
ATOM 2134 O O . PHE A 1 273 ? -24.465 -4.842 33.771 1.00 87.69 273 PHE A O 1
ATOM 2141 N N . LEU A 1 274 ? -22.662 -3.512 33.882 1.00 87.56 274 LEU A N 1
ATOM 2142 C CA . LEU A 1 274 ? -22.789 -3.234 35.313 1.00 87.56 274 LEU A CA 1
ATOM 2143 C C . LEU A 1 274 ? -24.023 -2.379 35.625 1.00 87.56 274 LEU A C 1
ATOM 2145 O O . LEU A 1 274 ? -24.689 -2.632 36.624 1.00 87.56 274 LEU A O 1
ATOM 2149 N N . GLU A 1 275 ? -24.386 -1.443 34.749 1.00 85.25 275 GLU A N 1
ATOM 2150 C CA . GLU A 1 275 ? -25.637 -0.680 34.851 1.00 85.25 275 GLU A CA 1
ATOM 2151 C C . GLU A 1 275 ? -26.876 -1.584 34.701 1.00 85.25 275 GLU A C 1
ATOM 2153 O O . GLU A 1 275 ? -27.850 -1.422 35.433 1.00 85.25 275 GLU A O 1
ATOM 2158 N N . ALA A 1 276 ? -26.840 -2.567 33.793 1.00 84.75 276 ALA A N 1
ATOM 2159 C CA . ALA A 1 276 ? -27.983 -3.440 33.513 1.00 84.75 276 ALA A CA 1
ATOM 2160 C C . ALA A 1 276 ? -28.113 -4.645 34.464 1.00 84.75 276 ALA A C 1
ATOM 2162 O O . ALA A 1 276 ? -29.224 -5.078 34.769 1.00 84.75 276 ALA A O 1
ATOM 2163 N N . ALA A 1 277 ? -26.993 -5.225 34.899 1.00 81.56 277 ALA A N 1
ATOM 2164 C CA . ALA A 1 277 ? -26.942 -6.493 35.630 1.00 81.56 277 ALA A CA 1
ATOM 2165 C C . ALA A 1 277 ? -26.283 -6.384 37.014 1.00 81.56 277 ALA A C 1
ATOM 2167 O O . ALA A 1 277 ? -26.184 -7.394 37.705 1.00 81.56 277 ALA A O 1
ATOM 2168 N N . GLY A 1 278 ? -25.866 -5.188 37.450 1.00 76.88 278 GLY A N 1
ATOM 2169 C CA . GLY A 1 278 ? -25.142 -4.973 38.711 1.00 76.88 278 GLY A CA 1
ATOM 2170 C C . GLY A 1 278 ? -25.880 -5.420 39.978 1.00 76.88 278 GLY A C 1
ATOM 2171 O O . GLY A 1 278 ? -25.238 -5.690 40.984 1.00 76.88 278 GLY A O 1
ATOM 2172 N N . GLN A 1 279 ? -27.212 -5.527 39.926 1.00 77.88 279 GLN A N 1
ATOM 2173 C CA . GLN A 1 279 ? -28.068 -5.972 41.038 1.00 77.88 279 GLN A CA 1
ATOM 2174 C C . GLN A 1 279 ? -28.583 -7.414 40.866 1.00 77.88 279 GLN A C 1
ATOM 2176 O O . GLN A 1 279 ? -29.421 -7.874 41.639 1.00 77.88 279 GLN A O 1
ATOM 2181 N N . ALA A 1 280 ? -28.139 -8.130 39.829 1.00 83.12 280 ALA A N 1
ATOM 2182 C CA . ALA A 1 280 ? -28.601 -9.487 39.565 1.00 83.12 280 ALA A CA 1
ATOM 2183 C C . ALA A 1 280 ? -27.951 -10.497 40.537 1.00 83.12 280 ALA A C 1
ATOM 2185 O O . ALA A 1 280 ? -26.756 -10.386 40.823 1.00 83.12 280 ALA A O 1
ATOM 2186 N N . PRO A 1 281 ? -28.689 -11.518 41.018 1.00 79.44 281 PRO A N 1
ATOM 2187 C CA . PRO A 1 281 ? -28.151 -12.516 41.950 1.00 79.44 281 PRO A CA 1
ATOM 2188 C C . PRO A 1 281 ? -27.049 -13.391 41.325 1.00 79.44 281 PRO A C 1
ATOM 2190 O O . PRO A 1 281 ? -26.225 -13.952 42.039 1.00 79.44 281 PRO A O 1
ATOM 2193 N N . ASP A 1 282 ? -27.002 -13.473 39.995 1.00 87.06 282 ASP A N 1
ATOM 2194 C CA . ASP A 1 282 ? -26.020 -14.202 39.187 1.00 87.06 282 ASP A CA 1
ATOM 2195 C C . ASP A 1 282 ? -24.942 -13.281 38.570 1.00 87.06 282 ASP A C 1
ATOM 2197 O O . ASP A 1 282 ? -24.315 -13.621 37.561 1.00 87.06 282 ASP A O 1
ATOM 2201 N N . LEU A 1 283 ? -24.693 -12.111 39.177 1.00 87.06 283 LEU A N 1
ATOM 2202 C CA . LEU A 1 283 ? -23.725 -11.111 38.703 1.00 87.06 283 LEU A CA 1
ATOM 2203 C C . LEU A 1 283 ? -22.344 -11.708 38.402 1.00 87.06 283 LEU A C 1
ATOM 2205 O O . LEU A 1 283 ? -21.771 -11.420 37.353 1.00 87.06 283 LEU A O 1
ATOM 2209 N N . VAL A 1 284 ? -21.805 -12.526 39.312 1.00 86.19 284 VAL A N 1
ATOM 2210 C CA . VAL A 1 284 ? -20.442 -13.070 39.195 1.00 86.19 284 VAL A CA 1
ATOM 2211 C C . VAL A 1 284 ? -20.323 -13.984 37.977 1.00 86.19 284 VAL A C 1
ATOM 2213 O O . VAL A 1 284 ? -19.401 -13.821 37.180 1.00 86.19 284 VAL A O 1
ATOM 2216 N N . GLU A 1 285 ? -21.279 -14.895 37.784 1.00 88.56 285 GLU A N 1
ATOM 2217 C CA . GLU A 1 285 ? -21.286 -15.808 36.636 1.00 88.56 285 GLU A CA 1
ATOM 2218 C C . GLU A 1 285 ? -21.404 -15.038 35.318 1.00 88.56 285 GLU A C 1
ATOM 2220 O O . GLU A 1 285 ? -20.643 -15.278 34.375 1.00 88.56 285 GLU A O 1
ATOM 2225 N N . ARG A 1 286 ? -22.298 -14.045 35.268 1.00 85.94 286 ARG A N 1
ATOM 2226 C CA . ARG A 1 286 ? -22.471 -13.193 34.085 1.00 85.94 286 ARG A CA 1
ATOM 2227 C C . ARG A 1 286 ? -21.241 -12.332 33.798 1.00 85.94 286 ARG A C 1
ATOM 2229 O O . ARG A 1 286 ? -20.870 -12.180 32.634 1.00 85.94 286 ARG A O 1
ATOM 2236 N N . TYR A 1 287 ? -20.579 -11.816 34.831 1.00 87.75 287 TYR A N 1
ATOM 2237 C CA . TYR A 1 287 ? -19.345 -11.041 34.699 1.00 87.75 287 TYR A CA 1
ATOM 2238 C C . TYR A 1 287 ? -18.186 -11.910 34.190 1.00 87.75 287 TYR A C 1
ATOM 2240 O O . TYR A 1 287 ? -17.468 -11.510 33.270 1.00 87.75 287 TYR A O 1
ATOM 2248 N N . CYS A 1 288 ? -18.037 -13.133 34.710 1.00 89.00 288 CYS A N 1
ATOM 2249 C CA . CYS A 1 288 ? -17.078 -14.112 34.191 1.00 89.00 288 CYS A CA 1
ATOM 2250 C C . CYS A 1 288 ? -17.358 -14.453 32.719 1.00 89.00 288 CYS A C 1
ATOM 2252 O O . CYS A 1 288 ? -16.424 -14.498 31.914 1.00 89.00 288 CYS A O 1
ATOM 2254 N N . GLY A 1 289 ? -18.630 -14.625 32.347 1.00 89.38 289 GLY A N 1
ATOM 2255 C CA . GLY A 1 289 ? -19.043 -14.838 30.959 1.00 89.38 289 GLY A CA 1
ATOM 2256 C C . GLY A 1 289 ? -18.699 -13.657 30.043 1.00 89.38 289 GLY A C 1
ATOM 2257 O O . GLY A 1 289 ? -18.181 -13.860 28.942 1.00 89.38 289 GLY A O 1
ATOM 2258 N N . LEU A 1 290 ? -18.914 -12.419 30.502 1.00 89.50 290 LEU A N 1
ATOM 2259 C CA . LEU A 1 290 ? -18.523 -11.209 29.771 1.00 89.50 290 LEU A CA 1
ATOM 2260 C C . LEU A 1 290 ? -17.005 -11.147 29.561 1.00 89.50 290 LEU A C 1
ATOM 2262 O O . LEU A 1 290 ? -16.548 -10.889 28.446 1.00 89.50 290 LEU A O 1
ATOM 2266 N N . TYR A 1 291 ? -16.220 -11.421 30.605 1.00 91.00 291 TYR A N 1
ATOM 2267 C CA . TYR A 1 291 ? -14.761 -11.451 30.513 1.00 91.00 291 TYR A CA 1
ATOM 2268 C C . TYR A 1 291 ? -14.268 -12.492 29.506 1.00 91.00 291 TYR A C 1
ATOM 2270 O O . TYR A 1 291 ? -13.462 -12.161 28.635 1.00 91.00 291 TYR A O 1
ATOM 2278 N N . GLN A 1 292 ? -14.781 -13.724 29.565 1.00 90.75 292 GLN A N 1
ATOM 2279 C CA . GLN A 1 292 ? -14.420 -14.776 28.609 1.00 90.75 292 GLN A CA 1
ATOM 2280 C C . GLN A 1 292 ? -14.763 -14.375 27.170 1.00 90.75 292 GLN A C 1
ATOM 2282 O O . GLN A 1 292 ? -13.950 -14.575 26.266 1.00 90.75 292 GLN A O 1
ATOM 2287 N N . ARG A 1 293 ? -15.920 -13.738 26.958 1.00 90.25 293 ARG A N 1
ATOM 2288 C CA . ARG A 1 293 ? -16.339 -13.245 25.640 1.00 90.25 293 ARG A CA 1
ATOM 2289 C C . ARG A 1 293 ? -15.412 -12.153 25.108 1.00 90.25 293 ARG A C 1
ATOM 2291 O O . ARG A 1 293 ? -14.953 -12.246 23.973 1.00 90.25 293 ARG A O 1
ATOM 2298 N N . LEU A 1 294 ? -15.124 -11.126 25.910 1.00 92.06 294 LEU A N 1
ATOM 2299 C CA . LEU A 1 294 ? -14.258 -10.015 25.495 1.00 92.06 294 LEU A CA 1
ATOM 2300 C C . LEU A 1 294 ? -12.806 -10.464 25.306 1.00 92.06 294 LEU A C 1
ATOM 2302 O O . LEU A 1 294 ? -12.128 -9.978 24.399 1.00 92.06 294 LEU A O 1
ATOM 2306 N N . ARG A 1 295 ? -12.338 -11.430 26.100 1.00 91.81 295 ARG A N 1
ATOM 2307 C CA . ARG A 1 295 ? -11.038 -12.073 25.900 1.00 91.81 295 ARG A CA 1
ATOM 2308 C C . ARG A 1 295 ? -10.984 -12.829 24.572 1.00 91.81 295 ARG A C 1
ATOM 2310 O O . ARG A 1 295 ? -10.072 -12.576 23.792 1.00 91.81 295 ARG A O 1
ATOM 2317 N N . GLY A 1 296 ? -11.983 -13.664 24.277 1.00 90.12 296 GLY A N 1
ATOM 2318 C CA . GLY A 1 296 ? -12.081 -14.365 22.992 1.00 90.12 296 GLY A CA 1
ATOM 2319 C C . GLY A 1 296 ? -12.131 -13.398 21.805 1.00 90.12 296 GLY A C 1
ATOM 2320 O O . GLY A 1 296 ? -11.378 -13.552 20.849 1.00 90.12 296 GLY A O 1
ATOM 2321 N N . ALA A 1 297 ? -12.928 -12.329 21.900 1.00 90.69 297 ALA A N 1
ATOM 2322 C CA . ALA A 1 297 ? -12.982 -11.292 20.870 1.00 90.69 297 ALA A CA 1
ATOM 2323 C C . ALA A 1 297 ? -11.636 -10.565 20.689 1.00 90.69 297 ALA A C 1
ATOM 2325 O O . ALA A 1 297 ? -11.249 -10.276 19.559 1.00 90.69 297 ALA A O 1
ATOM 2326 N N . THR A 1 298 ? -10.906 -10.296 21.779 1.00 91.44 298 THR A N 1
ATOM 2327 C CA . THR A 1 298 ? -9.565 -9.686 21.721 1.00 91.44 298 THR A CA 1
ATOM 2328 C C . THR A 1 298 ? -8.600 -10.579 20.938 1.00 91.44 298 THR A C 1
ATOM 2330 O O . THR A 1 298 ? -7.921 -10.101 20.028 1.00 91.44 298 THR A O 1
ATOM 2333 N N . GLU A 1 299 ? -8.579 -11.875 21.255 1.00 89.69 299 GLU A N 1
ATOM 2334 C CA . GLU A 1 299 ? -7.722 -12.866 20.596 1.00 89.69 299 GLU A CA 1
ATOM 2335 C C . GLU A 1 299 ? -8.097 -13.041 19.111 1.00 89.69 299 GLU A C 1
ATOM 2337 O O . GLU A 1 299 ? -7.216 -13.075 18.251 1.00 89.69 299 GLU A O 1
ATOM 2342 N N . GLU A 1 300 ? -9.389 -13.068 18.775 1.00 89.94 300 GLU A N 1
ATOM 2343 C CA . GLU A 1 300 ? -9.863 -13.186 17.388 1.00 89.94 300 GLU A CA 1
ATOM 2344 C C . GLU A 1 300 ? -9.564 -11.953 16.520 1.00 89.94 300 GLU A C 1
ATOM 2346 O O . GLU A 1 300 ? -9.254 -12.086 15.330 1.00 89.94 300 GLU A O 1
ATOM 2351 N N . LEU A 1 301 ? -9.715 -10.749 17.081 1.00 89.25 301 LEU A N 1
ATOM 2352 C CA . LEU A 1 301 ? -9.592 -9.491 16.341 1.00 89.25 301 LEU A CA 1
ATOM 2353 C C . LEU A 1 301 ? -8.140 -9.036 16.200 1.00 89.25 301 LEU A C 1
ATOM 2355 O O . LEU A 1 301 ? -7.769 -8.533 15.135 1.00 89.25 301 LEU A O 1
ATOM 2359 N N . PHE A 1 302 ? -7.334 -9.196 17.250 1.00 89.19 302 PHE A N 1
ATOM 2360 C CA . PHE A 1 302 ? -5.997 -8.602 17.345 1.00 89.19 302 PHE A CA 1
ATOM 2361 C C . PHE A 1 302 ? -4.873 -9.632 17.543 1.00 89.19 302 PHE A C 1
ATOM 2363 O O . PHE A 1 302 ? -3.698 -9.271 17.471 1.00 89.19 302 PHE A O 1
ATOM 2370 N N . GLY A 1 303 ? -5.198 -10.913 17.746 1.00 85.06 303 GLY A N 1
ATOM 2371 C CA . GLY A 1 303 ? -4.216 -11.959 18.037 1.00 85.06 303 GLY A CA 1
ATOM 2372 C C . GLY A 1 303 ? -3.667 -11.884 19.467 1.00 85.06 303 GLY A C 1
ATOM 2373 O O . GLY A 1 303 ? -4.252 -11.261 20.349 1.00 85.06 303 GLY A O 1
ATOM 2374 N N . GLN A 1 304 ? -2.511 -12.511 19.709 1.00 81.88 304 GLN A N 1
ATOM 2375 C CA . GLN A 1 304 ? -1.871 -12.588 21.036 1.00 81.88 304 GLN A CA 1
ATOM 2376 C C . GLN A 1 304 ? -0.970 -11.382 21.358 1.00 81.88 304 GLN A C 1
ATOM 2378 O O . GLN A 1 304 ? 0.092 -11.511 21.964 1.00 81.88 304 GLN A O 1
ATOM 2383 N N . GLN A 1 305 ? -1.359 -10.184 20.929 1.00 82.94 305 GLN A N 1
ATOM 2384 C CA . GLN A 1 305 ? -0.554 -8.990 21.157 1.00 82.94 305 GLN A CA 1
ATOM 2385 C C . GLN A 1 305 ? -0.751 -8.428 22.571 1.00 82.94 305 GLN A C 1
ATOM 2387 O O . GLN A 1 305 ? -1.861 -8.067 22.968 1.00 82.94 305 GLN A O 1
ATOM 2392 N N . ALA A 1 306 ? 0.351 -8.276 23.315 1.00 85.38 306 ALA A N 1
ATOM 2393 C CA . ALA A 1 306 ? 0.338 -7.824 24.709 1.00 85.38 306 ALA A CA 1
ATOM 2394 C C . ALA A 1 306 ? -0.366 -6.467 24.909 1.00 85.38 306 ALA A C 1
ATOM 2396 O O . ALA A 1 306 ? -1.072 -6.286 25.898 1.00 85.38 306 ALA A O 1
ATOM 2397 N N . ALA A 1 307 ? -0.240 -5.537 23.954 1.00 87.62 307 ALA A N 1
ATOM 2398 C CA . ALA A 1 307 ? -0.890 -4.226 24.017 1.00 87.62 307 ALA A CA 1
ATOM 2399 C C . ALA A 1 307 ? -2.424 -4.324 24.121 1.00 87.62 307 ALA A C 1
ATOM 2401 O O . ALA A 1 307 ? -3.044 -3.567 24.867 1.00 87.62 307 ALA A O 1
ATOM 2402 N N . PHE A 1 308 ? -3.040 -5.283 23.424 1.00 89.31 308 PHE A N 1
ATOM 2403 C CA . PHE A 1 308 ? -4.492 -5.468 23.421 1.00 89.31 308 PHE A CA 1
ATOM 2404 C C . PHE A 1 308 ? -4.993 -6.238 24.643 1.00 89.31 308 PHE A C 1
ATOM 2406 O O . PHE A 1 308 ? -6.072 -5.940 25.153 1.00 89.31 308 PHE A O 1
ATOM 2413 N N . VAL A 1 309 ? -4.184 -7.161 25.169 1.00 89.38 309 VAL A N 1
ATOM 2414 C CA . VAL A 1 309 ? -4.453 -7.826 26.454 1.00 89.38 309 VAL A CA 1
ATOM 2415 C C . VAL A 1 309 ? -4.389 -6.816 27.607 1.00 89.38 309 VAL A C 1
ATOM 2417 O O . VAL A 1 309 ? -5.255 -6.811 28.481 1.00 89.38 309 VAL A O 1
ATOM 2420 N N . LEU A 1 310 ? -3.411 -5.906 27.584 1.00 90.69 310 LEU A N 1
ATOM 2421 C CA . LEU A 1 310 ? -3.330 -4.799 28.539 1.00 90.69 310 LEU A CA 1
ATOM 2422 C C . LEU A 1 310 ? -4.515 -3.838 28.392 1.00 90.69 310 LEU A C 1
ATOM 2424 O O . LEU A 1 310 ? -5.115 -3.464 29.397 1.00 90.69 310 LEU A O 1
ATOM 2428 N N . ALA A 1 311 ? -4.891 -3.477 27.161 1.00 91.69 311 ALA A N 1
ATOM 2429 C CA . ALA A 1 311 ? -6.054 -2.630 26.893 1.00 91.69 311 ALA A CA 1
ATOM 2430 C C . ALA A 1 311 ? -7.363 -3.250 27.410 1.00 91.69 311 ALA A C 1
ATOM 2432 O O . ALA A 1 311 ? -8.189 -2.535 27.978 1.00 91.69 311 ALA A O 1
ATOM 2433 N N . LEU A 1 312 ? -7.527 -4.573 27.282 1.00 92.94 312 LEU A N 1
ATOM 2434 C CA . LEU A 1 312 ? -8.641 -5.318 27.870 1.00 92.94 312 LEU A CA 1
ATOM 2435 C C . LEU A 1 312 ? -8.664 -5.138 29.396 1.00 92.94 312 LEU A C 1
ATOM 2437 O O . LEU A 1 312 ? -9.664 -4.679 29.944 1.00 92.94 312 LEU A O 1
ATOM 2441 N N . GLY A 1 313 ? -7.553 -5.429 30.080 1.00 89.94 313 GLY A N 1
ATOM 2442 C CA . GLY A 1 313 ? -7.455 -5.280 31.538 1.00 89.94 313 GLY A CA 1
ATOM 2443 C C . GLY A 1 313 ? -7.708 -3.846 32.019 1.00 89.94 313 GLY A C 1
ATOM 2444 O O . GLY A 1 313 ? -8.463 -3.629 32.966 1.00 89.94 313 GLY A O 1
ATOM 2445 N N . GLN A 1 314 ? -7.141 -2.855 31.327 1.00 91.56 314 GLN A N 1
ATOM 2446 C CA . GLN A 1 314 ? -7.360 -1.435 31.619 1.00 91.56 314 GLN A CA 1
ATOM 2447 C C . GLN A 1 314 ? -8.804 -0.990 31.365 1.00 91.56 314 GLN A C 1
ATOM 2449 O O . GLN A 1 314 ? -9.285 -0.101 32.063 1.00 91.56 314 GLN A O 1
ATOM 2454 N N . GLY A 1 315 ? -9.494 -1.582 30.387 1.00 90.75 315 GLY A N 1
ATOM 2455 C CA . GLY A 1 315 ? -10.903 -1.301 30.116 1.00 90.75 315 GLY A CA 1
ATOM 2456 C C . GLY A 1 315 ? -11.805 -1.780 31.253 1.00 90.75 315 GLY A C 1
ATOM 2457 O O . GLY A 1 315 ? -12.633 -1.014 31.743 1.00 90.75 315 GLY A O 1
ATOM 2458 N N . PHE A 1 316 ? -11.582 -3.005 31.742 1.00 91.25 316 PHE A N 1
ATOM 2459 C CA . PHE A 1 316 ? -12.270 -3.536 32.925 1.00 91.25 316 PHE A CA 1
ATOM 2460 C C . PHE A 1 316 ? -12.002 -2.694 34.176 1.00 91.25 316 PHE A C 1
ATOM 2462 O O . PHE A 1 316 ? -12.941 -2.275 34.850 1.00 91.25 316 PHE A O 1
ATOM 2469 N N . ALA A 1 317 ? -10.731 -2.401 34.464 1.00 88.62 317 ALA A N 1
ATOM 2470 C CA . ALA A 1 317 ? -10.361 -1.565 35.603 1.00 88.62 317 ALA A CA 1
ATOM 2471 C C . ALA A 1 317 ? -10.974 -0.159 35.498 1.00 88.62 317 ALA A C 1
ATOM 2473 O O . ALA A 1 317 ? -11.509 0.355 36.475 1.00 88.62 317 ALA A O 1
ATOM 2474 N N . GLY A 1 318 ? -10.949 0.445 34.307 1.00 86.56 318 GLY A N 1
ATOM 2475 C CA . GLY A 1 318 ? -11.539 1.757 34.050 1.00 86.56 318 GLY A CA 1
ATOM 2476 C C . GLY A 1 318 ? -13.045 1.795 34.304 1.00 86.56 318 GLY A C 1
ATOM 2477 O O . GLY A 1 318 ? -13.522 2.737 34.931 1.00 86.56 318 GLY A O 1
ATOM 2478 N N . ALA A 1 319 ? -13.779 0.761 33.886 1.00 86.31 319 ALA A N 1
ATOM 2479 C CA . ALA A 1 319 ? -15.216 0.663 34.136 1.00 86.31 319 ALA A CA 1
ATOM 2480 C C . ALA A 1 319 ? -15.526 0.530 35.634 1.00 86.31 319 ALA A C 1
ATOM 2482 O O . ALA A 1 319 ? -16.413 1.211 36.136 1.00 86.31 319 ALA A O 1
ATOM 2483 N N . LEU A 1 320 ? -14.755 -0.286 36.363 1.00 84.12 320 LEU A N 1
ATOM 2484 C CA . LEU A 1 320 ? -14.916 -0.450 37.812 1.00 84.12 320 LEU A CA 1
ATOM 2485 C C . LEU A 1 320 ? -14.604 0.833 38.592 1.00 84.12 320 LEU A C 1
ATOM 2487 O O . LEU A 1 320 ? -15.289 1.136 39.562 1.00 84.12 320 LEU A O 1
ATOM 2491 N N . LEU A 1 321 ? -13.598 1.598 38.164 1.00 82.75 321 LEU A N 1
ATOM 2492 C CA . LEU A 1 321 ? -13.231 2.872 38.792 1.00 82.75 321 LEU A CA 1
ATOM 2493 C C . LEU A 1 321 ? -14.231 4.000 38.495 1.00 82.75 321 LEU A C 1
ATOM 2495 O O . LEU A 1 321 ? -14.334 4.939 39.279 1.00 82.75 321 LEU A O 1
ATOM 2499 N N . GLN A 1 322 ? -14.942 3.933 37.364 1.00 74.44 322 GLN A N 1
ATOM 2500 C CA . GLN A 1 322 ? -15.960 4.916 36.973 1.00 74.44 322 GLN A CA 1
ATOM 2501 C C . GLN A 1 322 ? -17.357 4.612 37.507 1.00 74.44 322 GLN A C 1
ATOM 2503 O O . GLN A 1 322 ? -18.242 5.465 37.406 1.00 74.44 322 GLN A O 1
ATOM 2508 N N . LEU A 1 323 ? -17.559 3.445 38.121 1.00 66.94 323 LEU A N 1
ATOM 2509 C CA . LEU A 1 323 ? -18.707 3.241 38.986 1.00 66.94 323 LEU A CA 1
ATOM 2510 C C . LEU A 1 323 ? -18.554 4.206 40.158 1.00 66.94 323 LEU A C 1
ATOM 2512 O O . LEU A 1 323 ? -17.833 3.953 41.123 1.00 66.94 323 LEU A O 1
ATOM 2516 N N . SER A 1 324 ? -19.285 5.315 40.089 1.00 50.97 324 SER A N 1
ATOM 2517 C CA . SER A 1 324 ? -19.845 5.871 41.309 1.00 50.97 324 SER A CA 1
ATOM 2518 C C . SER A 1 324 ? -20.575 4.698 41.945 1.00 50.97 324 SER A C 1
ATOM 2520 O O . SER A 1 324 ? -21.538 4.201 41.365 1.00 50.97 324 SER A O 1
ATOM 2522 N N . PHE A 1 325 ? -20.019 4.152 43.034 1.00 50.47 325 PHE A N 1
ATOM 2523 C CA . PHE A 1 325 ? -20.675 3.124 43.830 1.00 50.47 325 PHE A CA 1
ATOM 2524 C C . PHE A 1 325 ? -22.140 3.517 43.897 1.00 50.47 325 PHE A C 1
ATOM 2526 O O . PHE A 1 325 ? -22.456 4.585 44.428 1.00 50.47 325 PHE A O 1
ATOM 2533 N N . LEU A 1 326 ? -22.995 2.708 43.267 1.00 45.56 326 LEU A N 1
ATOM 2534 C CA . LEU A 1 326 ? -24.428 2.854 43.384 1.00 45.56 326 LEU A CA 1
ATOM 2535 C C . LEU A 1 326 ? -24.695 3.134 44.856 1.00 45.56 326 LEU A C 1
ATOM 2537 O O . LEU A 1 326 ? -24.253 2.392 45.736 1.00 45.56 326 LEU A O 1
ATOM 2541 N N . THR A 1 327 ? -25.363 4.250 45.085 1.00 45.81 327 THR A N 1
ATOM 2542 C CA . THR A 1 327 ? -25.837 4.848 46.332 1.00 45.81 327 THR A CA 1
ATOM 2543 C C . THR A 1 327 ? -26.738 3.910 47.158 1.00 45.81 327 THR A C 1
ATOM 2545 O O . THR A 1 327 ? -27.535 4.353 47.977 1.00 45.81 327 THR A O 1
ATOM 2548 N N . THR A 1 328 ? -26.627 2.598 46.964 1.00 41.66 328 THR A N 1
ATOM 2549 C CA . THR A 1 328 ? -27.498 1.550 47.473 1.00 41.66 328 THR A CA 1
ATOM 2550 C C . THR A 1 328 ? -26.725 0.237 47.688 1.00 41.66 328 THR A C 1
ATOM 2552 O O . THR A 1 328 ? -27.195 -0.832 47.323 1.00 41.66 328 THR A O 1
ATOM 2555 N N . LEU A 1 329 ? -25.567 0.274 48.352 1.00 41.38 329 LEU A N 1
ATOM 2556 C CA . LEU A 1 329 ? -25.369 -0.664 49.466 1.00 41.38 329 LEU A CA 1
ATOM 2557 C C . LEU A 1 329 ? -26.046 -0.027 50.687 1.00 41.38 329 LEU A C 1
ATOM 2559 O O . LEU A 1 329 ? -25.397 0.367 51.652 1.00 41.38 329 LEU A O 1
ATOM 2563 N N . HIS A 1 330 ? -27.367 0.156 50.599 1.00 39.25 330 HIS A N 1
ATOM 2564 C CA . HIS A 1 330 ? -28.187 0.388 51.777 1.00 39.25 330 HIS A CA 1
ATOM 2565 C C . HIS A 1 330 ? -28.222 -0.966 52.480 1.00 39.25 330 HIS A C 1
ATOM 2567 O O . HIS A 1 330 ? -29.037 -1.831 52.173 1.00 39.25 330 HIS A O 1
ATOM 2573 N N . VAL A 1 331 ? -27.230 -1.183 53.339 1.00 37.69 331 VAL A N 1
ATOM 2574 C CA . VAL A 1 331 ? -27.311 -2.183 54.393 1.00 37.69 331 VAL A CA 1
ATOM 2575 C C . VAL A 1 331 ? -28.438 -1.699 55.303 1.00 37.69 331 VAL A C 1
ATOM 2577 O O . VAL A 1 331 ? -28.285 -0.712 56.019 1.00 37.69 331 VAL A O 1
ATOM 2580 N N . SER A 1 332 ? -29.603 -2.323 55.174 1.00 33.66 332 SER A N 1
ATOM 2581 C CA . SER A 1 332 ? -30.638 -2.370 56.207 1.00 33.66 332 SER A CA 1
ATOM 2582 C C . SER A 1 332 ? -30.689 -3.795 56.723 1.00 33.66 332 SER A C 1
ATOM 2584 O O . SER A 1 332 ? -30.632 -4.710 55.872 1.00 33.66 332 SER A O 1
#

Sequence (332 aa):
REMSMLVASEDSSYMPARVVVLGGDSPATIRTELNAVTVLPSDSRVILLENMTRFWPVIQIRVKRCQQGGIDTRVRGIEVLGPKPTFWPIFKEQLCRRTFLSCAARAHAWCQEICRDRGRLLQLFGRLNRALRHEQGFADRFLPDDEAAWALGRTCWEALVNPLVQSITSPDPHGVSPLAWLLSEYLESVEPPRRATSRGAVFGSRVRRLTQLLVHVDPSGPEPEEARAAGLSLGRREGGEEQGGAGQGCKSSSLWGISQCWRGVVQQQVQRFLEAAGQAPDLVERYCGLYQRLRGATEELFGQQAAFVLALGQGFAGALLQLSFLTTLHVS

Foldseek 3Di:
DFKKFFFALVCAQQAFQKKWKWFDQDPVGTDHTQDIDGDDSHDGMGTHDDDDPDDGLDMDIDRPAGHPRRPHHDTPDMDDDDDPCVCVVVVLVVLLVVLLVVQLVVQVVQLVVCVVPLVCLLVCLVVVVVSLVVLLVCLVRPPPDVVSSLSSLVSNCVRHLLSNLCSQLQADPVGAGSLLVLLLVLLVLPDPDPPPDVVNVVSNVSLQSSLQCLQPSDSDDPDPPPPPPPPDDDDDDDDDDDDDDDDPPPVCRRVVSVLLSLLQSLLVVLLVCCVVCVPPPCSVVVVVVSLVSSVVSLCSRNNPDPSNVVSNVNSNVNNVVPPPPPPPVPPD

Radius of gyration: 31.11 Å; chains: 1; bounding box: 67×41×103 Å

pLDDT: mean 80.48, std 19.65, range [22.47, 96.75]

Organism: Eudyptula minor (NCBI:txid37083)